Protein AF-A0A550H9A2-F1 (afdb_monomer_lite)

Foldseek 3Di:
DDDDDDDDDDDDDPDPPDDDDDDDDDDDDDDDDDPPPPDDDDPVGPDPDDDDDDDDQDDCQAEPLQLDAVPRDPDDNHCHPPFDWAAADPPAPADNVVGIQTQEAAPDPCQLVDRFAFAQLLLLCQFQVQDDDALDCQQDPPSSHDPPPRGGPSRRQLVRRQRVCCVVPVDGDYPVNSSSSRHHHHCVRVVPVSVDVVVDPDDNPDDQPASGHDPQSVCCVFQVGQQPDRYCDGDPDPSVVRGDGDGVVNVCVVVVHDDDDDD

Radius of gyration: 25.15 Å; chains: 1; bounding box: 68×59×67 Å

Structure (mmCIF, N/CA/C/O backbone):
data_AF-A0A550H9A2-F1
#
_entry.id   AF-A0A550H9A2-F1
#
loop_
_atom_site.group_PDB
_atom_site.id
_atom_site.type_symbol
_atom_site.label_atom_id
_atom_site.label_alt_id
_atom_site.label_comp_id
_atom_site.label_asym_id
_atom_site.label_entity_id
_atom_site.label_seq_id
_atom_site.pdbx_PDB_ins_code
_atom_site.Cartn_x
_atom_site.Cartn_y
_atom_site.Cartn_z
_atom_site.occupancy
_atom_site.B_iso_or_equiv
_atom_site.auth_seq_id
_atom_site.auth_comp_id
_atom_site.auth_asym_id
_atom_site.auth_atom_id
_atom_site.pdbx_PDB_model_num
ATOM 1 N N . MET A 1 1 ? 36.095 -34.650 40.539 1.00 37.25 1 MET A N 1
ATOM 2 C CA . MET A 1 1 ? 34.864 -33.833 40.578 1.00 37.25 1 MET A CA 1
ATOM 3 C C . MET A 1 1 ? 34.189 -34.019 39.226 1.00 37.25 1 MET A C 1
ATOM 5 O O . MET A 1 1 ? 34.743 -33.558 38.244 1.00 37.25 1 MET A O 1
ATOM 9 N N . GLN A 1 2 ? 33.312 -35.022 39.075 1.00 27.19 2 GLN A N 1
ATOM 10 C CA . GLN A 1 2 ? 31.838 -34.880 39.174 1.00 27.19 2 GLN A CA 1
ATOM 11 C C . GLN A 1 2 ? 31.354 -33.735 38.259 1.00 27.19 2 GLN A C 1
ATOM 13 O O . GLN A 1 2 ? 31.688 -32.595 38.537 1.00 27.19 2 GLN A O 1
ATOM 18 N N . GLY A 1 3 ? 30.662 -33.920 37.130 1.00 26.42 3 GLY A N 1
ATOM 19 C CA . GLY A 1 3 ? 29.720 -34.966 36.726 1.00 26.42 3 GLY A CA 1
ATOM 20 C C . GLY A 1 3 ? 28.287 -34.481 36.974 1.00 26.42 3 GLY A C 1
ATOM 21 O O . GLY A 1 3 ? 27.863 -34.503 38.120 1.00 26.42 3 GLY A O 1
ATOM 22 N N . SER A 1 4 ? 27.587 -34.018 35.928 1.00 27.62 4 SER A N 1
ATOM 23 C CA . SER A 1 4 ? 26.132 -33.736 35.846 1.00 27.62 4 SER A CA 1
ATOM 24 C C . SER A 1 4 ? 25.908 -32.904 34.572 1.00 27.62 4 SER A C 1
ATOM 26 O O . SER A 1 4 ? 26.627 -31.936 34.373 1.00 27.62 4 SER A O 1
ATOM 28 N N . GLY A 1 5 ? 25.001 -33.160 33.634 1.00 25.55 5 GLY A N 1
ATOM 29 C CA . GLY A 1 5 ? 23.842 -34.039 33.577 1.00 25.55 5 GLY A CA 1
ATOM 30 C C . GLY A 1 5 ? 22.898 -33.430 32.530 1.00 25.55 5 GLY A C 1
ATOM 31 O O . GLY A 1 5 ? 22.511 -32.272 32.654 1.00 25.55 5 GLY A O 1
ATOM 32 N N . LEU A 1 6 ? 22.590 -34.179 31.468 1.00 25.42 6 LEU A N 1
ATOM 33 C CA . LEU A 1 6 ? 21.548 -33.845 30.496 1.00 25.42 6 LEU A CA 1
ATOM 34 C C . LEU A 1 6 ? 20.196 -33.666 31.203 1.00 25.42 6 LEU A C 1
ATOM 36 O O . LEU A 1 6 ? 19.802 -34.545 31.966 1.00 25.42 6 LEU A O 1
ATOM 40 N N . VAL A 1 7 ? 19.430 -32.636 30.833 1.00 26.09 7 VAL A N 1
ATOM 41 C CA . VAL A 1 7 ? 17.965 -32.662 30.958 1.00 26.09 7 VAL A CA 1
ATOM 42 C C . VAL A 1 7 ? 17.343 -32.233 29.634 1.00 26.09 7 VAL A C 1
ATOM 44 O O . VAL A 1 7 ? 17.342 -31.070 29.244 1.00 26.09 7 VAL A O 1
ATOM 47 N N . ARG A 1 8 ? 16.824 -33.246 28.943 1.00 24.27 8 ARG A N 1
ATOM 48 C CA . ARG A 1 8 ? 15.796 -33.168 27.907 1.00 24.27 8 ARG A CA 1
ATOM 49 C C . ARG A 1 8 ? 14.494 -32.742 28.595 1.00 24.27 8 ARG A C 1
ATOM 51 O O . ARG A 1 8 ? 14.094 -33.400 29.551 1.00 24.27 8 ARG A O 1
ATOM 58 N N . GLN A 1 9 ? 13.791 -31.744 28.071 1.00 23.89 9 GLN A N 1
ATOM 59 C CA . GLN A 1 9 ? 12.351 -31.620 28.293 1.00 23.89 9 GLN A CA 1
ATOM 60 C C . GLN A 1 9 ? 11.655 -31.613 26.933 1.00 23.89 9 GLN A C 1
ATOM 62 O O . GLN A 1 9 ? 11.604 -30.615 26.226 1.00 23.89 9 GLN A O 1
ATOM 67 N N . GLN A 1 10 ? 11.181 -32.800 26.553 1.00 23.83 10 GLN A N 1
ATOM 68 C CA . GLN A 1 10 ? 9.995 -32.939 25.724 1.00 23.83 10 GLN A CA 1
ATOM 69 C C . GLN A 1 10 ? 8.795 -32.586 26.603 1.00 23.83 10 GLN A C 1
ATOM 71 O O . GLN A 1 10 ? 8.620 -33.184 27.664 1.00 23.83 10 GLN A O 1
ATOM 76 N N . SER A 1 11 ? 7.937 -31.698 26.126 1.00 26.20 11 SER A N 1
ATOM 77 C CA . SER A 1 11 ? 6.518 -31.738 26.453 1.00 26.20 11 SER A CA 1
ATOM 78 C C . SER A 1 11 ? 5.748 -31.597 25.149 1.00 26.20 11 SER A C 1
ATOM 80 O O . SER A 1 11 ? 5.669 -30.532 24.547 1.00 26.20 11 SER A O 1
ATOM 82 N N . SER A 1 12 ? 5.217 -32.729 24.690 1.00 25.31 12 SER A N 1
ATOM 83 C CA . SER A 1 12 ? 4.057 -32.733 23.814 1.00 25.31 12 SER A CA 1
ATOM 84 C C . SER A 1 12 ? 2.908 -32.076 24.567 1.00 25.31 12 SER A C 1
ATOM 86 O O . SER A 1 12 ? 2.632 -32.450 25.710 1.00 25.31 12 SER A O 1
ATOM 88 N N . VAL A 1 13 ? 2.207 -31.157 23.923 1.00 26.89 13 VAL A N 1
ATOM 89 C CA . VAL A 1 13 ? 0.834 -30.848 24.303 1.00 26.89 13 VAL A CA 1
ATOM 90 C C . VAL A 1 13 ? 0.005 -30.985 23.041 1.00 26.89 13 VAL A C 1
ATOM 92 O O . VAL A 1 13 ? -0.061 -30.081 22.214 1.00 26.89 13 VAL A O 1
ATOM 95 N N . ASP A 1 14 ? -0.589 -32.168 22.900 1.00 29.11 14 ASP A N 1
ATOM 96 C CA . ASP A 1 14 ? -1.794 -32.355 22.109 1.00 29.11 14 ASP A CA 1
ATOM 97 C C . ASP A 1 14 ? -2.862 -31.410 22.666 1.00 29.11 14 ASP A C 1
ATOM 99 O O . ASP A 1 14 ? -3.352 -31.581 23.783 1.00 29.11 14 ASP A O 1
ATOM 103 N N . GLY A 1 15 ? -3.201 -30.386 21.893 1.00 27.08 15 GLY A N 1
ATOM 104 C CA . GLY A 1 15 ? -4.272 -29.449 22.198 1.00 27.08 15 GLY A CA 1
ATOM 105 C C . GLY A 1 15 ? -5.183 -29.325 20.993 1.00 27.08 15 GLY A C 1
ATOM 106 O O . GLY A 1 15 ? -5.012 -28.428 20.175 1.00 27.08 15 GLY A O 1
ATOM 107 N N . GLN A 1 16 ? -6.149 -30.239 20.867 1.00 27.39 16 GLN A N 1
ATOM 108 C CA . GLN A 1 16 ? -7.268 -30.082 19.942 1.00 27.39 16 GLN A CA 1
ATOM 109 C C . GLN A 1 16 ? -8.000 -28.772 20.262 1.00 27.39 16 GLN A C 1
ATOM 111 O O . GLN A 1 16 ? -8.752 -28.703 21.236 1.00 27.39 16 GLN A O 1
ATOM 116 N N . MET A 1 17 ? -7.823 -27.742 19.437 1.00 25.81 17 MET A N 1
ATOM 117 C CA . MET A 1 17 ? -8.652 -26.543 19.505 1.00 25.81 17 MET A CA 1
ATOM 118 C C . MET A 1 17 ? -9.982 -26.851 18.811 1.00 25.81 17 MET A C 1
ATOM 120 O O . MET A 1 17 ? -10.165 -26.642 17.616 1.00 25.81 17 MET A O 1
ATOM 124 N N . ARG A 1 18 ? -10.911 -27.446 19.564 1.00 27.23 18 ARG A N 1
ATOM 125 C CA . ARG A 1 18 ? -12.308 -27.556 19.142 1.00 27.23 18 ARG A CA 1
ATOM 126 C C . ARG A 1 18 ? -12.952 -26.183 19.296 1.00 27.23 18 ARG A C 1
ATOM 128 O O . ARG A 1 18 ? -13.036 -25.668 20.409 1.00 27.23 18 ARG A O 1
ATOM 135 N N . ALA A 1 19 ? -13.429 -25.620 18.190 1.00 30.30 19 ALA A N 1
ATOM 136 C CA . ALA A 1 19 ? -14.342 -24.488 18.200 1.00 30.30 19 ALA A CA 1
ATOM 137 C C . ALA A 1 19 ? -15.579 -24.856 19.039 1.00 30.30 19 ALA A C 1
ATOM 139 O O . ALA A 1 19 ? -16.355 -25.743 18.678 1.00 30.30 19 ALA A O 1
ATOM 140 N N . ALA A 1 20 ? -15.733 -24.214 20.195 1.00 29.25 20 ALA A N 1
ATOM 141 C CA . ALA A 1 20 ? -16.891 -24.391 21.054 1.00 29.25 20 ALA A CA 1
ATOM 142 C C . ALA A 1 20 ? -17.955 -23.356 20.681 1.00 29.25 20 ALA A C 1
ATOM 144 O O . ALA A 1 20 ? -18.013 -22.264 21.242 1.00 29.25 20 ALA A O 1
ATOM 145 N N . VAL A 1 21 ? -18.834 -23.728 19.752 1.00 34.81 21 VAL A N 1
ATOM 146 C CA . VAL A 1 21 ? -20.171 -23.135 19.680 1.00 34.81 21 VAL A CA 1
ATOM 147 C C . VAL A 1 21 ? -20.979 -23.709 20.849 1.00 34.81 21 VAL A C 1
ATOM 149 O O . VAL A 1 21 ? -21.276 -24.898 20.890 1.00 34.81 21 VAL A O 1
ATOM 152 N N . GLY A 1 22 ? -21.263 -22.852 21.831 1.00 34.81 22 GLY A N 1
ATOM 153 C CA . GLY A 1 22 ? -22.342 -22.943 22.820 1.00 34.81 22 GLY A CA 1
ATOM 154 C C . GLY A 1 22 ? -22.708 -24.307 23.427 1.00 34.81 22 GLY A C 1
ATOM 155 O O . GLY A 1 22 ? -23.576 -25.008 22.916 1.00 34.81 22 GLY A O 1
ATOM 156 N N . ARG A 1 23 ? -22.227 -24.573 24.648 1.00 28.67 23 ARG A N 1
ATOM 157 C CA . ARG A 1 23 ? -23.079 -25.034 25.766 1.00 28.67 23 ARG A CA 1
ATOM 158 C C . ARG A 1 23 ? -22.322 -24.917 27.087 1.00 28.67 23 ARG A C 1
ATOM 160 O O . ARG A 1 23 ? -21.311 -25.571 27.311 1.00 28.67 23 ARG A O 1
ATOM 167 N N . ARG A 1 24 ? -22.825 -24.051 27.965 1.00 31.64 24 ARG A N 1
ATOM 168 C CA . ARG A 1 24 ? -22.311 -23.829 29.319 1.00 31.64 24 ARG A CA 1
ATOM 169 C C . ARG A 1 24 ? -22.714 -25.024 30.189 1.00 31.64 24 ARG A C 1
ATOM 171 O O . ARG A 1 24 ? -23.855 -25.095 30.633 1.00 31.64 24 ARG A O 1
ATOM 178 N N . THR A 1 25 ? -21.807 -25.970 30.419 1.00 30.45 25 THR A N 1
ATOM 179 C CA . THR A 1 25 ? -22.005 -27.013 31.438 1.00 30.45 25 THR A CA 1
ATOM 180 C C . THR A 1 25 ? -21.506 -26.469 32.773 1.00 30.45 25 THR A C 1
ATOM 182 O O . THR A 1 25 ? -20.305 -26.357 33.000 1.00 30.45 25 THR A O 1
ATOM 185 N N . LEU A 1 26 ? -22.438 -26.069 33.638 1.00 35.88 26 LEU A N 1
ATOM 186 C CA . LEU A 1 26 ? -22.161 -25.666 35.017 1.00 35.88 26 LEU A CA 1
ATOM 187 C C . LEU A 1 26 ? -21.885 -26.914 35.866 1.00 35.88 26 LEU A C 1
ATOM 189 O O . LEU A 1 26 ? -22.738 -27.795 35.958 1.00 35.88 26 LEU A O 1
ATOM 193 N N . VAL A 1 27 ? -20.725 -26.971 36.525 1.00 35.03 27 VAL A N 1
ATOM 194 C CA . VAL A 1 27 ? -20.464 -27.917 37.618 1.00 35.03 27 VAL A CA 1
ATOM 195 C C . VAL A 1 27 ? -20.501 -27.152 38.942 1.00 35.03 27 VAL A C 1
ATOM 197 O O . VAL A 1 27 ? -19.609 -26.368 39.237 1.00 35.03 27 VAL A O 1
ATOM 200 N N . GLY A 1 28 ? -21.570 -27.402 39.703 1.00 34.53 28 GLY A N 1
ATOM 201 C CA . GLY A 1 28 ? -21.600 -27.516 41.166 1.00 34.53 28 GLY A CA 1
ATOM 202 C C . GLY A 1 28 ? -21.071 -26.366 42.028 1.00 34.53 28 GLY A C 1
ATOM 203 O O . GLY A 1 28 ? -19.946 -26.422 42.506 1.00 34.53 28 GLY A O 1
ATOM 204 N N . GLY A 1 29 ? -21.951 -25.423 42.367 1.00 32.62 29 GLY A N 1
ATOM 205 C CA . GLY A 1 29 ? -21.794 -24.497 43.494 1.00 32.62 29 GLY A CA 1
ATOM 206 C C . GLY A 1 29 ? -22.979 -23.537 43.540 1.00 32.62 29 GLY A C 1
ATOM 207 O O . GLY A 1 29 ? -23.088 -22.669 42.683 1.00 32.62 29 GLY A O 1
ATOM 208 N N . GLY A 1 30 ? -23.920 -23.761 44.460 1.00 41.56 30 GLY A N 1
ATOM 209 C CA . GLY A 1 30 ? -25.231 -23.106 44.469 1.00 41.56 30 GLY A CA 1
ATOM 210 C C . GLY A 1 30 ? -25.173 -21.579 44.579 1.00 41.56 30 GLY A C 1
ATOM 211 O O . GLY A 1 30 ? -24.655 -21.045 45.553 1.00 41.56 30 GLY A O 1
ATOM 212 N N . PHE A 1 31 ? -25.795 -20.905 43.612 1.00 35.78 31 PHE A N 1
ATOM 213 C CA . PHE A 1 31 ? -26.180 -19.494 43.660 1.00 35.78 31 PHE A CA 1
ATOM 214 C C . PHE A 1 31 ? -27.647 -19.370 43.218 1.00 35.78 31 PHE A C 1
ATOM 216 O O . PHE A 1 31 ? -28.112 -20.208 42.438 1.00 35.78 31 PHE A O 1
ATOM 223 N N . PRO A 1 32 ? -28.403 -18.393 43.752 1.00 40.28 32 PRO A N 1
ATOM 224 C CA . PRO A 1 32 ? -29.849 -18.319 43.578 1.00 40.28 32 PRO A CA 1
ATOM 225 C C . PRO A 1 32 ? -30.232 -18.183 42.100 1.00 40.28 32 PRO A C 1
ATOM 227 O O . PRO A 1 32 ? -29.627 -17.424 41.346 1.00 40.28 32 PRO A O 1
ATOM 230 N N . SER A 1 33 ? -31.252 -18.942 41.700 1.00 45.31 33 SER A N 1
ATOM 231 C CA . SER A 1 33 ? -31.812 -18.986 40.353 1.00 45.31 33 SER A CA 1
ATOM 232 C C . SER A 1 33 ? -32.569 -17.698 40.030 1.00 45.31 33 SER A C 1
ATOM 234 O O . SER A 1 33 ? -33.786 -17.627 40.183 1.00 45.31 33 SER A O 1
ATOM 236 N N . GLY A 1 34 ? -31.835 -16.675 39.604 1.00 42.53 34 GLY A N 1
ATOM 237 C CA . GLY A 1 34 ? -32.363 -15.609 38.762 1.00 42.53 34 GLY A CA 1
ATOM 238 C C . GLY A 1 34 ? -32.047 -15.936 37.306 1.00 42.53 34 GLY A C 1
ATOM 239 O O . GLY A 1 34 ? -30.877 -16.076 36.953 1.00 42.53 34 GLY A O 1
ATOM 240 N N . GLU A 1 35 ? -33.067 -16.072 36.459 1.00 45.66 35 GLU A N 1
ATOM 241 C CA . GLU A 1 35 ? -32.881 -15.988 35.009 1.00 45.66 35 GLU A CA 1
ATOM 242 C C . GLU A 1 35 ? -32.345 -14.591 34.685 1.00 45.66 35 GLU A C 1
ATOM 244 O O . GLU A 1 35 ? -33.091 -13.618 34.598 1.00 45.66 35 GLU A O 1
ATOM 249 N N . VAL A 1 36 ? -31.027 -14.470 34.525 1.00 50.16 36 VAL A N 1
ATOM 250 C CA . VAL A 1 36 ? -30.450 -13.308 33.856 1.00 50.16 36 VAL A CA 1
ATOM 251 C C . VAL A 1 36 ? -30.690 -13.533 32.371 1.00 50.16 36 VAL A C 1
ATOM 253 O O . VAL A 1 36 ? -29.909 -14.201 31.693 1.00 50.16 36 VAL A O 1
ATOM 256 N N . MET A 1 37 ? -31.823 -13.033 31.882 1.00 47.06 37 MET A N 1
ATOM 257 C CA . MET A 1 37 ? -32.065 -12.862 30.454 1.00 47.06 37 MET A CA 1
ATOM 258 C C . MET A 1 37 ? -30.935 -11.983 29.914 1.00 47.06 37 MET A C 1
ATOM 260 O O . MET A 1 37 ? -30.918 -10.777 30.151 1.00 47.06 37 MET A O 1
ATOM 264 N N . ALA A 1 38 ? -29.951 -12.590 29.249 1.00 61.50 38 ALA A N 1
ATOM 265 C CA . ALA A 1 38 ? -28.935 -11.841 28.529 1.00 61.50 38 ALA A CA 1
ATOM 266 C C . ALA A 1 38 ? -29.655 -11.076 27.415 1.00 61.50 38 ALA A C 1
ATOM 268 O O . ALA A 1 38 ? -30.105 -11.669 26.433 1.00 61.50 38 ALA A O 1
ATOM 269 N N . VAL A 1 39 ? -29.845 -9.774 27.619 1.00 64.88 39 VAL A N 1
ATOM 270 C CA . VAL A 1 39 ? -30.409 -8.886 26.606 1.00 64.88 39 VAL A CA 1
ATOM 271 C C . VAL A 1 39 ? -29.458 -8.925 25.417 1.00 64.88 39 VAL A C 1
ATOM 273 O O . VAL A 1 39 ? -28.258 -8.706 25.578 1.00 64.88 39 VAL A O 1
ATOM 276 N N . ALA A 1 40 ? -29.975 -9.269 24.237 1.00 73.00 40 ALA A N 1
ATOM 277 C CA . ALA A 1 40 ? -29.175 -9.232 23.023 1.00 73.00 40 ALA A CA 1
ATOM 278 C C . ALA A 1 40 ? -28.645 -7.799 22.823 1.00 73.00 40 ALA A C 1
ATOM 280 O O . ALA A 1 40 ? -29.418 -6.852 22.998 1.00 73.00 40 ALA A O 1
ATOM 281 N N . PRO A 1 41 ? -27.358 -7.620 22.484 1.00 74.88 41 PRO A N 1
ATOM 282 C CA . PRO A 1 41 ? -26.786 -6.294 22.305 1.00 74.88 41 PRO A CA 1
ATOM 283 C C . PRO A 1 41 ? -27.576 -5.503 21.258 1.00 74.88 41 PRO A C 1
ATOM 285 O O . PRO A 1 41 ? -27.862 -5.992 20.163 1.00 74.88 41 PRO A O 1
ATOM 288 N N . THR A 1 42 ? -27.939 -4.272 21.606 1.00 83.69 42 THR A N 1
ATOM 289 C CA . THR A 1 42 ? -28.442 -3.276 20.655 1.00 83.69 42 THR A CA 1
ATOM 290 C C . THR A 1 42 ? -27.257 -2.521 20.058 1.00 83.69 42 THR A C 1
ATOM 292 O O . THR A 1 42 ? -26.151 -2.580 20.588 1.00 83.69 42 THR A O 1
ATOM 295 N N . ARG A 1 43 ? -27.472 -1.749 18.983 1.00 77.56 43 ARG A N 1
ATOM 296 C CA . ARG A 1 43 ? -26.423 -0.876 18.423 1.00 77.56 43 ARG A CA 1
ATOM 297 C C . ARG A 1 43 ? -25.840 0.091 19.464 1.00 77.56 43 ARG A C 1
ATOM 299 O O . ARG A 1 43 ? -24.674 0.444 19.365 1.00 77.56 43 ARG A O 1
ATOM 306 N N . GLU A 1 44 ? -26.647 0.499 20.438 1.00 80.25 44 GLU A N 1
ATOM 307 C CA . GLU A 1 44 ? -26.267 1.447 21.492 1.00 80.25 44 GLU A CA 1
ATOM 308 C C . GLU A 1 44 ? -25.297 0.837 22.509 1.00 80.25 44 GLU A C 1
ATOM 310 O O . GLU A 1 44 ? -24.495 1.566 23.074 1.00 80.25 44 GLU A O 1
ATOM 315 N N . ASN A 1 45 ? -25.328 -0.488 22.694 1.00 78.75 45 ASN A N 1
ATOM 316 C CA . ASN A 1 45 ? -24.525 -1.205 23.691 1.00 78.75 45 ASN A CA 1
ATOM 317 C C . ASN A 1 45 ? -23.822 -2.424 23.071 1.00 78.75 45 ASN A C 1
ATOM 319 O O . ASN A 1 45 ? -23.704 -3.477 23.695 1.00 78.75 45 ASN A O 1
ATOM 323 N N . ALA A 1 46 ? -23.439 -2.325 21.795 1.00 86.00 46 ALA A N 1
ATOM 324 C CA . ALA A 1 46 ? -22.876 -3.460 21.070 1.00 86.00 46 ALA A CA 1
ATOM 325 C C . ALA A 1 46 ? -21.455 -3.806 21.534 1.00 86.00 46 ALA A C 1
ATOM 327 O O . ALA A 1 46 ? -21.051 -4.963 21.431 1.00 86.00 46 ALA A O 1
ATOM 328 N N . LEU A 1 47 ? -20.704 -2.809 22.010 1.00 90.00 47 LEU A N 1
ATOM 329 C CA . LEU A 1 47 ? -19.305 -2.924 22.407 1.00 90.00 47 LEU A CA 1
ATOM 330 C C . LEU A 1 47 ? -19.027 -1.988 23.587 1.00 90.00 47 LEU A C 1
ATOM 332 O O . LEU A 1 47 ? -19.309 -0.797 23.496 1.00 90.00 47 LEU A O 1
ATOM 336 N N . ASP A 1 48 ? -18.413 -2.516 24.646 1.00 90.25 48 ASP A N 1
ATOM 337 C CA . ASP A 1 48 ? -17.891 -1.711 25.762 1.00 90.25 48 ASP A CA 1
ATOM 338 C C . ASP A 1 48 ? -16.457 -1.217 25.495 1.00 90.25 48 ASP A C 1
ATOM 340 O O . ASP A 1 48 ? -16.015 -0.207 26.039 1.00 90.25 48 ASP A O 1
ATOM 344 N N . HIS A 1 49 ? -15.710 -1.941 24.651 1.00 93.81 49 HIS A N 1
ATOM 345 C CA . HIS A 1 49 ? -14.302 -1.678 24.365 1.00 93.81 49 HIS A CA 1
ATOM 346 C C . HIS A 1 49 ? -13.992 -1.850 22.880 1.00 93.81 49 HIS A C 1
ATOM 348 O O . HIS A 1 49 ? -14.387 -2.837 22.257 1.00 93.81 49 HIS A O 1
ATOM 354 N N . VAL A 1 50 ? -13.210 -0.916 22.341 1.00 93.88 50 VAL A N 1
ATOM 355 C CA . VAL A 1 50 ? -12.648 -0.985 20.990 1.00 93.88 50 VAL A CA 1
ATOM 356 C C . VAL A 1 50 ? -11.132 -0.942 21.112 1.00 93.88 50 VAL A C 1
ATOM 358 O O . VAL A 1 50 ? -10.576 -0.007 21.681 1.00 93.88 50 VAL A O 1
ATOM 361 N N . VAL A 1 51 ? -10.463 -1.966 20.582 1.00 95.88 51 VAL A N 1
ATOM 362 C CA . VAL A 1 51 ? -9.001 -2.022 20.499 1.00 95.88 51 VAL A CA 1
ATOM 363 C C . VAL A 1 51 ? -8.614 -1.912 19.036 1.00 95.88 51 VAL A C 1
ATOM 365 O O . VAL A 1 51 ? -8.980 -2.767 18.231 1.00 95.88 51 VAL A O 1
ATOM 368 N N . VAL A 1 52 ? -7.868 -0.864 18.700 1.00 95.19 52 VAL A N 1
ATOM 369 C CA . VAL A 1 52 ? -7.321 -0.668 17.358 1.00 95.19 52 VAL A CA 1
ATOM 370 C C . VAL A 1 52 ? -5.858 -1.087 17.369 1.00 95.19 52 VAL A C 1
ATOM 372 O O . VAL A 1 52 ? -5.038 -0.476 18.049 1.00 95.19 52 VAL A O 1
ATOM 375 N N . MET A 1 53 ? -5.534 -2.131 16.607 1.00 94.69 53 MET A N 1
ATOM 376 C CA . MET A 1 53 ? -4.156 -2.508 16.303 1.00 94.69 53 MET A CA 1
ATOM 377 C C . MET A 1 53 ? -3.803 -1.954 14.927 1.00 94.69 53 MET A C 1
ATOM 379 O O . MET A 1 53 ? -4.334 -2.410 13.917 1.00 94.69 53 MET A O 1
ATOM 383 N N . MET A 1 54 ? -2.929 -0.953 14.900 1.00 93.44 54 MET A N 1
ATOM 384 C CA . MET A 1 54 ? -2.508 -0.295 13.670 1.00 93.44 54 MET A CA 1
ATOM 385 C C . MET A 1 54 ? -1.136 -0.818 13.250 1.00 93.44 54 MET A C 1
ATOM 387 O O . MET A 1 54 ? -0.153 -0.649 13.968 1.00 93.44 54 MET A O 1
ATOM 391 N N . PHE A 1 55 ? -1.091 -1.477 12.096 1.00 92.81 55 PHE A N 1
ATOM 392 C CA . PHE A 1 55 ? 0.143 -1.960 11.481 1.00 92.81 55 PHE A CA 1
ATOM 393 C C . PHE A 1 55 ? 0.755 -0.907 10.549 1.00 92.81 55 PHE A C 1
ATOM 395 O O . PHE A 1 55 ? 0.197 0.175 10.361 1.00 92.81 55 PHE A O 1
ATOM 402 N N . GLU A 1 56 ? 1.903 -1.242 9.960 1.00 89.31 56 GLU A N 1
ATOM 403 C CA . GLU A 1 56 ? 2.647 -0.363 9.061 1.00 89.31 56 GLU A CA 1
ATOM 404 C C . GLU A 1 56 ? 3.045 -1.085 7.760 1.00 89.31 56 GLU A C 1
ATOM 406 O O . GLU A 1 56 ? 3.341 -2.283 7.753 1.00 89.31 56 GLU A O 1
ATOM 411 N N . ASN A 1 57 ? 2.999 -0.323 6.666 1.00 85.56 57 ASN A N 1
ATOM 412 C CA . ASN A 1 57 ? 3.599 -0.540 5.345 1.00 85.56 57 ASN A CA 1
ATOM 413 C C . ASN A 1 57 ? 3.446 -1.925 4.700 1.00 85.56 57 ASN A C 1
ATOM 415 O O . ASN A 1 57 ? 4.417 -2.552 4.265 1.00 85.56 57 ASN A O 1
ATOM 419 N N . ARG A 1 58 ? 2.200 -2.390 4.562 1.00 92.69 58 ARG A N 1
ATOM 420 C CA . ARG A 1 58 ? 1.874 -3.592 3.784 1.00 92.69 58 ARG A CA 1
ATOM 421 C C . ARG A 1 58 ? 0.567 -3.423 3.009 1.00 92.69 58 ARG A C 1
ATOM 423 O O . ARG A 1 58 ? -0.437 -3.010 3.581 1.00 92.69 58 ARG A O 1
ATOM 430 N N . SER A 1 59 ? 0.575 -3.761 1.718 1.00 95.12 59 SER A N 1
ATOM 431 C CA . SER A 1 59 ? -0.636 -3.764 0.890 1.00 95.12 59 SER A CA 1
ATOM 432 C C . SER A 1 59 ? -1.496 -5.002 1.154 1.00 95.12 59 SER A C 1
ATOM 434 O O . SER A 1 59 ? -1.007 -6.031 1.633 1.00 95.12 59 SER A O 1
ATOM 436 N N . PHE A 1 60 ? -2.779 -4.914 0.790 1.00 96.94 60 PHE A N 1
ATOM 437 C CA . PHE A 1 60 ? -3.698 -6.050 0.836 1.00 96.94 60 PHE A CA 1
ATOM 438 C C . PHE A 1 60 ? -3.152 -7.238 0.038 1.00 96.94 60 PHE A C 1
ATOM 440 O O . PHE A 1 60 ? -3.008 -8.328 0.588 1.00 96.94 60 PHE A O 1
ATOM 447 N N . ASP A 1 61 ? -2.743 -7.011 -1.213 1.00 97.19 61 ASP A N 1
ATOM 448 C CA . ASP A 1 61 ? -2.180 -8.062 -2.060 1.00 97.19 61 ASP A CA 1
ATOM 449 C C . ASP A 1 61 ? -0.927 -8.687 -1.451 1.00 97.19 61 ASP A C 1
ATOM 451 O O . ASP A 1 61 ? -0.711 -9.884 -1.605 1.00 97.19 61 ASP A O 1
ATOM 455 N N . ASN A 1 62 ? -0.109 -7.923 -0.724 1.00 96.31 62 ASN A N 1
ATOM 456 C CA . ASN A 1 62 ? 1.095 -8.459 -0.105 1.00 96.31 62 ASN A CA 1
ATOM 457 C C . ASN A 1 62 ? 0.791 -9.412 1.064 1.00 96.31 62 ASN A C 1
ATOM 459 O O . ASN A 1 62 ? 1.440 -10.449 1.151 1.00 96.31 62 ASN A O 1
ATOM 463 N N . LEU A 1 63 ? -0.172 -9.109 1.944 1.00 96.69 63 LEU A N 1
ATOM 464 C CA . LEU A 1 63 ? -0.452 -9.942 3.131 1.00 96.69 63 LEU A CA 1
ATOM 465 C C . LEU A 1 63 ? -1.597 -10.939 2.954 1.00 96.69 63 LEU A C 1
ATOM 467 O O . LEU A 1 63 ? -1.547 -12.032 3.514 1.00 96.69 63 LEU A O 1
ATOM 471 N N . LEU A 1 64 ? -2.643 -10.536 2.239 1.00 97.31 64 LEU A N 1
ATOM 472 C CA . LEU A 1 64 ? -3.919 -11.243 2.161 1.00 97.31 64 LEU A CA 1
ATOM 473 C C . LEU A 1 64 ? -4.318 -11.598 0.730 1.00 97.31 64 LEU A C 1
ATOM 475 O O . LEU A 1 64 ? -5.231 -12.395 0.568 1.00 97.31 64 LEU A O 1
ATOM 479 N N . GLY A 1 65 ? -3.635 -11.105 -0.307 1.00 97.12 65 GLY A N 1
ATOM 480 C CA . GLY A 1 65 ? -4.016 -11.364 -1.702 1.00 97.12 65 GLY A CA 1
ATOM 481 C C . GLY A 1 65 ? -4.191 -12.852 -2.039 1.00 97.12 65 GLY A C 1
ATOM 482 O O . GLY A 1 65 ? -5.001 -13.206 -2.892 1.00 97.12 65 GLY A O 1
ATOM 483 N N . ARG A 1 66 ? -3.473 -13.744 -1.347 1.00 97.12 66 ARG A N 1
ATOM 484 C CA . ARG A 1 66 ? -3.544 -15.208 -1.513 1.00 97.12 66 ARG A CA 1
ATOM 485 C C . ARG A 1 66 ? -4.336 -15.924 -0.407 1.00 97.12 66 ARG A C 1
ATOM 487 O O . ARG A 1 66 ? -4.138 -17.115 -0.200 1.00 97.12 66 ARG A O 1
ATOM 494 N N . LEU A 1 67 ? -5.189 -15.217 0.341 1.00 97.56 67 LEU A N 1
ATOM 495 C CA . LEU A 1 67 ? -5.903 -15.775 1.499 1.00 97.56 67 LEU A CA 1
ATOM 496 C C . LEU A 1 67 ? -6.820 -16.952 1.128 1.00 97.56 67 LEU A C 1
ATOM 498 O O . LEU A 1 67 ? -6.914 -17.919 1.891 1.00 97.56 67 LEU A O 1
ATOM 502 N N . TYR A 1 68 ? -7.479 -16.851 -0.027 1.00 97.38 68 TYR A N 1
ATOM 503 C CA . TYR A 1 68 ? -8.431 -17.827 -0.545 1.00 97.38 68 TYR A CA 1
ATOM 504 C C . TYR A 1 68 ? -8.090 -18.215 -1.984 1.00 97.38 68 TYR A C 1
ATOM 506 O O . TYR A 1 68 ? -7.686 -17.364 -2.783 1.00 97.38 68 TYR A O 1
ATOM 514 N N . GLU A 1 69 ? -8.301 -19.485 -2.320 1.00 96.06 69 GLU A N 1
ATOM 515 C CA . GLU A 1 69 ? -8.239 -19.959 -3.705 1.00 96.06 69 GLU A CA 1
ATOM 516 C C . GLU A 1 69 ? -9.520 -19.592 -4.485 1.00 96.06 69 GLU A C 1
ATOM 518 O O . GLU A 1 69 ? -10.588 -19.409 -3.884 1.00 96.06 69 GLU A O 1
ATOM 523 N N . PRO A 1 70 ? -9.470 -19.513 -5.832 1.00 95.81 70 PRO A N 1
ATOM 524 C CA . PRO A 1 70 ? -10.654 -19.254 -6.645 1.00 95.81 70 PRO A CA 1
ATOM 525 C C . PRO A 1 70 ? -11.789 -20.249 -6.357 1.00 95.81 70 PRO A C 1
ATOM 527 O O . PRO A 1 70 ? -11.656 -21.453 -6.576 1.00 95.81 70 PRO A O 1
ATOM 530 N N . GLY A 1 71 ? -12.927 -19.727 -5.892 1.00 95.69 71 GLY A N 1
ATOM 531 C CA . GLY A 1 71 ? -14.115 -20.516 -5.551 1.00 95.69 71 GLY A CA 1
ATOM 532 C C . GLY A 1 71 ? -14.141 -21.097 -4.131 1.00 95.69 71 GLY A C 1
ATOM 533 O O . GLY A 1 71 ? -15.082 -21.820 -3.815 1.00 95.69 71 GLY A O 1
ATOM 534 N N . GLU A 1 72 ? -13.158 -20.798 -3.271 1.00 96.00 72 GLU A N 1
ATOM 535 C CA . GLU A 1 72 ? -13.187 -21.195 -1.849 1.00 96.00 72 GLU A CA 1
ATOM 536 C C . GLU A 1 72 ? -14.270 -20.436 -1.057 1.00 96.00 72 GLU A C 1
ATOM 538 O O . GLU A 1 72 ? -14.872 -20.996 -0.141 1.00 96.00 72 GLU A O 1
ATOM 543 N N . VAL A 1 73 ? -14.550 -19.184 -1.436 1.00 95.75 73 VAL A N 1
ATOM 544 C CA . VAL A 1 73 ? -15.590 -18.316 -0.857 1.00 95.75 73 VAL A CA 1
ATOM 545 C C . VAL A 1 73 ? -16.415 -17.642 -1.959 1.00 95.75 73 VAL A C 1
ATOM 547 O O . VAL A 1 73 ? -15.974 -17.568 -3.106 1.00 95.75 73 VAL A O 1
ATOM 550 N N . ASP A 1 74 ? -17.603 -17.134 -1.611 1.00 94.69 74 ASP A N 1
ATOM 551 C CA . ASP A 1 74 ? -18.551 -16.535 -2.568 1.00 94.69 74 ASP A CA 1
ATOM 552 C C . ASP A 1 74 ? -17.961 -15.344 -3.345 1.00 94.69 74 ASP A C 1
ATOM 554 O O . ASP A 1 74 ? -18.228 -15.184 -4.537 1.00 94.69 74 ASP A O 1
ATOM 558 N N . ALA A 1 75 ? -17.167 -14.503 -2.675 1.00 93.69 75 ALA A N 1
ATOM 559 C CA . ALA A 1 75 ? -16.478 -13.367 -3.274 1.00 93.69 75 ALA A CA 1
ATOM 560 C C . ALA A 1 75 ? -15.199 -13.037 -2.494 1.00 93.69 75 ALA A C 1
ATOM 562 O O . ALA A 1 75 ? -15.211 -13.020 -1.263 1.00 93.69 75 ALA A O 1
ATOM 563 N N . PHE A 1 76 ? -14.114 -12.778 -3.224 1.00 96.00 76 PHE A N 1
ATOM 564 C CA . PHE A 1 76 ? -12.842 -12.319 -2.675 1.00 96.00 76 PHE A CA 1
ATOM 565 C C . PHE A 1 76 ? -12.006 -11.647 -3.765 1.00 96.00 76 PHE A C 1
ATOM 567 O O . PHE A 1 76 ? -11.717 -12.285 -4.784 1.00 96.00 76 PHE A O 1
ATOM 574 N N . ASP A 1 77 ? -11.589 -10.397 -3.566 1.00 95.25 77 ASP A N 1
ATOM 575 C CA . ASP A 1 77 ? -10.732 -9.691 -4.533 1.00 95.25 77 ASP A CA 1
ATOM 576 C C . ASP A 1 77 ? -9.234 -9.984 -4.335 1.00 95.25 77 ASP A C 1
ATOM 578 O O . ASP A 1 77 ? -8.401 -9.094 -4.205 1.00 95.25 77 ASP A O 1
ATOM 582 N N . GLY A 1 78 ? -8.883 -11.270 -4.300 1.00 95.88 78 GLY A N 1
ATOM 583 C CA . GLY A 1 78 ? -7.500 -11.733 -4.171 1.00 95.88 78 GLY A CA 1
ATOM 584 C C . GLY A 1 78 ? -6.714 -11.736 -5.484 1.00 95.88 78 GLY A C 1
ATOM 585 O O . GLY A 1 78 ? -7.244 -11.494 -6.566 1.00 95.88 78 GLY A O 1
ATOM 586 N N . VAL A 1 79 ? -5.433 -12.088 -5.406 1.00 97.25 79 VAL A N 1
ATOM 587 C CA . VAL A 1 79 ? -4.520 -12.244 -6.555 1.00 97.25 79 VAL A CA 1
ATOM 588 C C . VAL A 1 79 ? -4.473 -13.677 -7.091 1.00 97.25 79 VAL A C 1
ATOM 590 O O . VAL A 1 79 ? -3.990 -13.912 -8.199 1.00 97.25 79 VAL A O 1
ATOM 593 N N . ALA A 1 80 ? -4.952 -14.656 -6.316 1.00 95.12 80 ALA A N 1
ATOM 594 C CA . ALA A 1 80 ? -4.932 -16.062 -6.707 1.00 95.12 80 ALA A CA 1
ATOM 595 C C . ALA A 1 80 ? -5.746 -16.291 -7.996 1.00 95.12 80 ALA A C 1
ATOM 597 O O . ALA A 1 80 ? -6.863 -15.800 -8.147 1.00 95.12 80 ALA A O 1
ATOM 598 N N . GLY A 1 81 ? -5.167 -17.021 -8.954 1.00 93.31 81 GLY A N 1
ATOM 599 C CA . GLY A 1 81 ? -5.784 -17.292 -10.258 1.00 93.31 81 GLY A CA 1
ATOM 600 C C . GLY A 1 81 ? -5.753 -16.132 -11.266 1.00 93.31 81 GLY A C 1
ATOM 601 O O . GLY A 1 81 ? -6.210 -16.321 -12.394 1.00 93.31 81 GLY A O 1
ATOM 602 N N . LYS A 1 82 ? -5.206 -14.962 -10.907 1.00 96.44 82 LYS A N 1
ATOM 603 C CA . LYS A 1 82 ? -5.010 -13.827 -11.823 1.00 96.44 82 LYS A CA 1
ATOM 604 C C . LYS A 1 82 ? -3.590 -13.851 -12.412 1.00 96.44 82 LYS A C 1
ATOM 606 O O . LYS A 1 82 ? -2.629 -14.146 -11.707 1.00 96.44 82 LYS A O 1
ATOM 611 N N . ASP A 1 83 ? -3.453 -13.500 -13.691 1.00 96.25 83 ASP A N 1
ATOM 612 C CA . ASP A 1 83 ? -2.152 -13.260 -14.334 1.00 96.25 83 ASP A CA 1
ATOM 613 C C . ASP A 1 83 ? -1.805 -11.769 -14.238 1.00 96.25 83 ASP A C 1
ATOM 615 O O . ASP A 1 83 ? -2.070 -10.981 -15.147 1.00 96.25 83 ASP A O 1
ATOM 619 N N . LEU A 1 84 ? -1.320 -11.363 -13.063 1.00 98.00 84 LEU A N 1
ATOM 620 C CA . LEU A 1 84 ? -0.935 -9.982 -12.781 1.00 98.00 84 LEU A CA 1
ATOM 621 C C . LEU A 1 84 ? 0.543 -9.788 -13.097 1.00 98.00 84 LEU A C 1
ATOM 623 O O . LEU A 1 84 ? 1.385 -10.577 -12.666 1.00 98.00 84 LEU A O 1
ATOM 627 N N . ALA A 1 85 ? 0.867 -8.709 -13.801 1.00 98.38 85 ALA A N 1
ATOM 628 C CA . ALA A 1 85 ? 2.240 -8.364 -14.122 1.00 98.38 85 ALA A CA 1
ATOM 629 C C . ALA A 1 85 ? 2.432 -6.852 -14.215 1.00 98.38 85 ALA A C 1
ATOM 631 O O . ALA A 1 85 ? 1.500 -6.106 -14.518 1.00 98.38 85 ALA A O 1
ATOM 632 N N . ASN A 1 86 ? 3.664 -6.414 -13.983 1.00 98.62 86 ASN A N 1
ATOM 633 C CA . ASN A 1 86 ? 4.093 -5.038 -14.176 1.00 98.62 86 ASN A CA 1
ATOM 634 C C . ASN A 1 86 ? 5.197 -4.984 -15.236 1.00 98.62 86 ASN A C 1
ATOM 636 O O . ASN A 1 86 ? 6.094 -5.832 -15.196 1.00 98.62 86 ASN A O 1
ATOM 640 N N . PRO A 1 87 ? 5.158 -4.041 -16.189 1.00 98.50 87 PRO A N 1
ATOM 641 C CA . PRO A 1 87 ? 6.204 -3.905 -17.188 1.00 98.50 87 PRO A CA 1
ATOM 642 C C . PRO A 1 87 ? 7.544 -3.565 -16.532 1.00 98.50 87 PRO A C 1
ATOM 644 O O . PRO A 1 87 ? 7.620 -2.788 -15.580 1.00 98.50 87 PRO A O 1
ATOM 647 N N . ILE A 1 88 ? 8.619 -4.130 -17.075 1.00 98.75 88 ILE A N 1
ATOM 648 C CA . ILE A 1 88 ? 9.975 -3.695 -16.745 1.00 98.75 88 ILE A CA 1
ATOM 649 C C . ILE A 1 88 ? 10.275 -2.496 -17.646 1.00 98.75 88 ILE A C 1
ATOM 651 O O . ILE A 1 88 ? 10.164 -2.616 -18.871 1.00 98.75 88 ILE A O 1
ATOM 655 N N . PRO A 1 89 ? 10.625 -1.326 -17.089 1.00 97.88 89 PRO A N 1
ATOM 656 C CA . PRO A 1 89 ? 10.888 -0.160 -17.911 1.00 97.88 89 PRO A CA 1
ATOM 657 C C . PRO A 1 89 ? 12.122 -0.383 -18.793 1.00 97.88 89 PRO A C 1
ATOM 659 O O . PRO A 1 89 ? 13.123 -0.941 -18.355 1.00 97.88 89 PRO A O 1
ATOM 662 N N . GLY A 1 90 ? 12.092 0.122 -20.030 1.00 97.31 90 GLY A N 1
ATOM 663 C CA . GLY A 1 90 ? 13.203 -0.041 -20.980 1.00 97.31 90 GLY A CA 1
ATOM 664 C C . GLY A 1 90 ? 14.512 0.652 -20.573 1.00 97.31 90 GLY A C 1
ATOM 665 O O . GLY A 1 90 ? 15.538 0.421 -21.202 1.00 97.31 90 GLY A O 1
ATOM 666 N N . TRP A 1 91 ? 14.477 1.503 -19.544 1.00 96.75 91 TRP A N 1
ATOM 667 C CA . TRP A 1 91 ? 15.647 2.150 -18.946 1.00 96.75 91 TRP A CA 1
ATOM 668 C C . TRP A 1 91 ? 16.234 1.372 -17.756 1.00 96.75 91 TRP A C 1
ATOM 670 O O . TRP A 1 91 ? 17.232 1.820 -17.191 1.00 96.75 91 TRP A O 1
ATOM 680 N N . ALA A 1 92 ? 15.629 0.243 -17.364 1.00 98.00 92 ALA A N 1
ATOM 681 C CA . ALA A 1 92 ? 16.175 -0.627 -16.331 1.00 98.00 92 ALA A CA 1
ATOM 682 C C . ALA A 1 92 ? 17.534 -1.199 -16.764 1.00 98.00 92 ALA A C 1
ATOM 684 O O . ALA A 1 92 ? 17.661 -1.719 -17.874 1.00 98.00 92 ALA A O 1
ATOM 685 N N . ASP A 1 93 ? 18.522 -1.156 -15.870 1.00 98.00 93 ASP A N 1
ATOM 686 C CA . ASP A 1 93 ? 19.871 -1.669 -16.149 1.00 98.00 93 ASP A CA 1
ATOM 687 C C . ASP A 1 93 ? 19.911 -3.205 -16.289 1.00 98.00 93 ASP A C 1
ATOM 689 O O . ASP A 1 93 ? 20.793 -3.739 -16.962 1.00 98.00 93 ASP A O 1
ATOM 693 N N . ASP A 1 94 ? 18.971 -3.926 -15.666 1.00 98.44 94 ASP A N 1
ATOM 694 C CA . ASP A 1 94 ? 18.919 -5.393 -15.671 1.00 98.44 94 ASP A CA 1
ATOM 695 C C . ASP A 1 94 ? 17.518 -5.924 -15.999 1.00 98.44 94 ASP A C 1
ATOM 697 O O . ASP A 1 94 ? 16.520 -5.518 -15.401 1.00 98.44 94 ASP A O 1
ATOM 701 N N . GLY A 1 95 ? 17.450 -6.882 -16.924 1.00 97.12 95 GLY A N 1
ATOM 702 C CA . GLY A 1 95 ? 16.235 -7.599 -17.303 1.00 97.12 95 GLY A CA 1
ATOM 703 C C . GLY A 1 95 ? 15.179 -6.905 -18.185 1.00 97.12 95 GLY A C 1
ATOM 704 O O . GLY A 1 95 ? 14.085 -7.475 -18.250 1.00 97.12 95 GLY A O 1
ATOM 705 N N . PRO A 1 96 ? 15.393 -5.756 -18.870 1.00 97.12 96 PRO A N 1
ATOM 706 C CA . PRO A 1 96 ? 14.340 -5.154 -19.702 1.00 97.12 96 PRO A CA 1
ATOM 707 C C . PRO A 1 96 ? 13.863 -6.079 -20.836 1.00 97.12 96 PRO A C 1
ATOM 709 O O . PRO A 1 96 ? 12.700 -6.028 -21.235 1.00 97.12 96 PRO A O 1
ATOM 712 N N . GLU A 1 97 ? 14.711 -6.990 -21.321 1.00 98.00 97 GLU A N 1
ATOM 713 C CA . GLU A 1 97 ? 14.364 -7.996 -22.334 1.00 98.00 97 GLU A CA 1
ATOM 714 C C . GLU A 1 97 ? 13.320 -9.023 -21.866 1.00 98.00 97 GLU A C 1
ATOM 716 O O . GLU A 1 97 ? 12.726 -9.716 -22.692 1.00 98.00 97 GLU A O 1
ATOM 721 N N . ARG A 1 98 ? 13.080 -9.123 -20.552 1.00 98.12 98 ARG A N 1
ATOM 722 C CA . ARG A 1 98 ? 12.053 -10.001 -19.969 1.00 98.12 98 ARG A CA 1
ATOM 723 C C . ARG A 1 98 ? 10.643 -9.439 -20.147 1.00 98.12 98 ARG A C 1
ATOM 725 O O . ARG A 1 98 ? 9.679 -10.185 -20.014 1.00 98.12 98 ARG A O 1
ATOM 732 N N . GLY A 1 99 ? 10.517 -8.144 -20.438 1.00 98.56 99 GLY A N 1
ATOM 733 C CA . GLY A 1 99 ? 9.250 -7.456 -20.677 1.00 98.56 99 GLY A CA 1
ATOM 734 C C . GLY A 1 99 ? 8.468 -7.118 -19.406 1.00 98.56 99 GLY A C 1
ATOM 735 O O . GLY A 1 99 ? 8.068 -5.969 -19.237 1.00 98.56 99 GLY A O 1
ATOM 736 N N . SER A 1 100 ? 8.263 -8.076 -18.499 1.00 98.44 100 SER A N 1
ATOM 737 C CA . SER A 1 100 ? 7.454 -7.880 -17.290 1.00 98.44 100 SER A CA 1
ATOM 738 C C . SER A 1 100 ? 7.942 -8.685 -16.082 1.00 98.44 100 SER A C 1
ATOM 740 O O . SER A 1 100 ? 8.640 -9.695 -16.199 1.00 98.44 100 SER A O 1
ATOM 742 N N . VAL A 1 101 ? 7.534 -8.234 -14.895 1.00 98.62 101 VAL A N 1
ATOM 743 C CA . VAL A 1 101 ? 7.577 -9.000 -13.648 1.00 98.62 101 VAL A CA 1
ATOM 744 C C . VAL A 1 101 ? 6.163 -9.470 -13.334 1.00 98.62 101 VAL A C 1
ATOM 746 O O . VAL A 1 101 ? 5.275 -8.647 -13.115 1.00 98.62 101 VAL A O 1
ATOM 749 N N . HIS A 1 102 ? 5.955 -10.784 -13.300 1.00 98.25 102 HIS A N 1
ATOM 750 C CA . HIS A 1 102 ? 4.691 -11.374 -12.861 1.00 98.25 102 HIS A CA 1
ATOM 751 C C . HIS A 1 102 ? 4.613 -11.423 -11.338 1.00 98.25 102 HIS A C 1
ATOM 753 O O . HIS A 1 102 ? 5.633 -11.550 -10.655 1.00 98.25 102 HIS A O 1
ATOM 759 N N . TYR A 1 103 ? 3.390 -11.346 -10.824 1.00 98.06 103 TYR A N 1
ATOM 760 C CA . TYR A 1 103 ? 3.130 -11.458 -9.403 1.00 98.06 103 TYR A CA 1
ATOM 761 C C . TYR A 1 103 ? 3.487 -12.862 -8.884 1.00 98.06 103 TYR A C 1
ATOM 763 O O . TYR A 1 103 ? 3.065 -13.871 -9.451 1.00 98.06 103 TYR A O 1
ATOM 771 N N . ASP A 1 104 ? 4.251 -12.939 -7.795 1.00 96.88 104 ASP A N 1
ATOM 772 C CA . ASP A 1 104 ? 4.862 -14.178 -7.299 1.00 96.88 104 ASP A CA 1
ATOM 773 C C . ASP A 1 104 ? 4.682 -14.347 -5.776 1.00 96.88 104 ASP A C 1
ATOM 775 O O . ASP A 1 104 ? 4.047 -13.536 -5.095 1.00 96.88 104 ASP A O 1
ATOM 779 N N . VAL A 1 105 ? 5.191 -15.450 -5.235 1.00 97.44 105 VAL A N 1
ATOM 780 C CA . VAL A 1 105 ? 5.241 -15.727 -3.800 1.00 97.44 105 VAL A CA 1
ATOM 781 C C . VAL A 1 105 ? 6.532 -15.164 -3.206 1.00 97.44 105 VAL A C 1
ATOM 783 O O . VAL A 1 105 ? 7.631 -15.390 -3.717 1.00 97.44 105 VAL A O 1
ATOM 786 N N . ALA A 1 106 ? 6.402 -14.445 -2.093 1.00 97.31 106 ALA A N 1
ATOM 787 C CA . ALA A 1 106 ? 7.530 -13.921 -1.338 1.00 97.31 106 ALA A CA 1
ATOM 788 C C . ALA A 1 106 ? 8.455 -15.052 -0.863 1.00 97.31 106 ALA A C 1
ATOM 790 O O . ALA A 1 106 ? 8.009 -16.064 -0.324 1.00 97.31 106 ALA 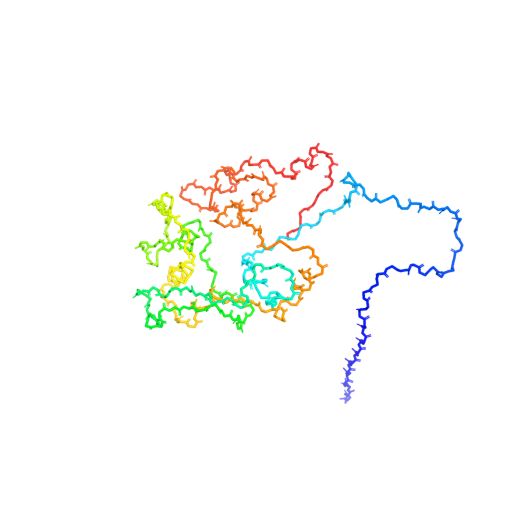A O 1
ATOM 791 N N . THR A 1 107 ? 9.767 -14.878 -1.023 1.00 94.56 107 THR A N 1
ATOM 792 C CA . THR A 1 107 ? 10.763 -15.901 -0.652 1.00 94.56 107 THR A CA 1
ATOM 793 C C . THR A 1 107 ? 11.398 -15.666 0.720 1.00 94.56 107 THR A C 1
ATOM 795 O O . THR A 1 107 ? 12.140 -16.517 1.208 1.00 94.56 107 THR A O 1
ATOM 798 N N . SER A 1 108 ? 11.135 -14.519 1.348 1.00 93.62 108 SER A N 1
ATOM 799 C CA . SER A 1 108 ? 11.652 -14.140 2.667 1.00 93.62 108 SER A CA 1
ATOM 800 C C . SER A 1 108 ? 10.636 -13.291 3.430 1.00 93.62 108 SER A C 1
ATOM 802 O O . SER A 1 108 ? 9.785 -12.650 2.826 1.00 93.62 108 SER A O 1
ATOM 804 N N . MET A 1 109 ? 10.768 -13.224 4.758 1.00 92.25 109 MET A N 1
ATOM 805 C CA . MET A 1 109 ? 9.867 -12.464 5.647 1.00 92.25 109 MET A CA 1
ATOM 806 C C . MET A 1 109 ? 10.081 -10.942 5.623 1.00 92.25 109 MET A C 1
ATOM 808 O O . MET A 1 109 ? 9.439 -10.207 6.368 1.00 92.25 109 MET A O 1
ATOM 812 N N . ASN A 1 110 ? 11.008 -10.468 4.797 1.00 92.50 110 ASN A N 1
ATOM 813 C CA . ASN A 1 110 ? 11.289 -9.056 4.579 1.00 92.50 110 ASN A CA 1
ATOM 814 C C . ASN A 1 110 ? 11.113 -8.691 3.101 1.00 92.50 110 ASN A C 1
ATOM 816 O O . ASN A 1 110 ? 11.864 -7.877 2.606 1.00 92.50 110 ASN A O 1
ATOM 820 N N . THR A 1 111 ? 10.198 -9.331 2.375 1.00 93.62 111 THR A N 1
ATOM 821 C CA . THR A 1 111 ? 9.891 -8.994 0.976 1.00 93.62 111 THR A CA 1
ATOM 822 C C . THR A 1 111 ? 8.818 -7.890 0.915 1.00 93.62 111 THR A C 1
ATOM 824 O O . THR A 1 111 ? 7.784 -8.045 1.574 1.00 93.62 111 THR A O 1
ATOM 827 N N . PRO A 1 112 ? 9.003 -6.809 0.130 1.00 93.94 112 PRO A N 1
ATOM 828 C CA . PRO A 1 112 ? 10.277 -6.344 -0.429 1.00 93.94 112 PRO A CA 1
ATOM 829 C C . PRO A 1 112 ? 11.246 -5.840 0.651 1.00 93.94 112 PRO A C 1
ATOM 831 O O . PRO A 1 112 ? 10.805 -5.345 1.689 1.00 93.94 112 PRO A O 1
ATOM 834 N N . SER A 1 113 ? 12.555 -6.003 0.415 1.00 90.31 113 SER A N 1
ATOM 835 C CA . SER A 1 113 ? 13.595 -5.748 1.430 1.00 90.31 113 SER A CA 1
ATOM 836 C C . SER A 1 113 ? 14.012 -4.295 1.581 1.00 90.31 113 SER A C 1
ATOM 838 O O . SER A 1 113 ? 14.478 -3.910 2.650 1.00 90.31 113 SER A O 1
ATOM 840 N N . LEU A 1 114 ? 13.902 -3.519 0.506 1.00 93.25 114 LEU A N 1
ATOM 841 C CA . LEU A 1 114 ? 14.005 -2.065 0.546 1.00 93.25 114 LEU A CA 1
ATOM 842 C C . LEU A 1 114 ? 12.584 -1.505 0.521 1.00 93.25 114 LEU A C 1
ATOM 844 O O . LEU A 1 114 ? 11.761 -2.007 -0.251 1.00 93.25 114 LEU A O 1
ATOM 848 N N . ASP A 1 115 ? 12.316 -0.501 1.352 1.00 92.19 115 ASP A N 1
ATOM 849 C CA . ASP A 1 115 ? 10.993 0.110 1.451 1.00 92.19 115 ASP A CA 1
ATOM 850 C C . ASP A 1 115 ? 10.600 0.762 0.116 1.00 92.19 115 ASP A C 1
ATOM 852 O O . ASP A 1 115 ? 11.378 1.545 -0.438 1.00 92.19 115 ASP A O 1
ATOM 856 N N . PRO A 1 116 ? 9.426 0.426 -0.447 1.00 94.31 116 PRO A N 1
ATOM 857 C CA . PRO A 1 116 ? 8.932 1.077 -1.655 1.00 94.31 116 PRO A CA 1
ATOM 858 C C . PRO A 1 116 ? 8.707 2.576 -1.443 1.00 94.31 116 PRO A C 1
ATOM 860 O O . PRO A 1 116 ? 8.502 3.024 -0.317 1.00 94.31 116 PRO A O 1
ATOM 863 N N . GLY A 1 117 ? 8.686 3.338 -2.540 1.00 92.62 117 GLY A N 1
ATOM 864 C CA . GLY A 1 117 ? 8.273 4.738 -2.482 1.00 92.62 117 GLY A CA 1
ATOM 865 C C . GLY A 1 117 ? 6.823 4.833 -2.008 1.00 92.62 117 GLY A C 1
ATOM 866 O O . GLY A 1 117 ? 5.958 4.104 -2.498 1.00 92.62 117 GLY A O 1
ATOM 867 N N . GLU A 1 118 ? 6.556 5.704 -1.044 1.00 92.12 118 GLU A N 1
ATOM 868 C CA . GLU A 1 118 ? 5.237 5.808 -0.398 1.00 92.12 118 GLU A CA 1
ATOM 869 C C . GLU A 1 118 ? 4.685 7.232 -0.400 1.00 92.12 118 GLU A C 1
ATOM 871 O O . GLU A 1 118 ? 3.522 7.453 -0.074 1.00 92.12 118 GLU A O 1
ATOM 876 N N . GLU A 1 119 ? 5.493 8.215 -0.783 1.00 91.56 119 GLU A N 1
ATOM 877 C CA . GLU A 1 119 ? 5.052 9.587 -0.955 1.00 91.56 119 GLU A CA 1
ATOM 878 C C . GLU A 1 119 ? 4.057 9.701 -2.111 1.00 91.56 119 GLU A C 1
ATOM 880 O O . GLU A 1 119 ? 4.118 8.964 -3.095 1.00 91.56 119 GLU A O 1
ATOM 885 N N . TYR A 1 120 ? 3.181 10.702 -2.036 1.00 90.69 120 TYR A N 1
ATOM 886 C CA . TYR A 1 120 ? 2.179 10.992 -3.065 1.00 90.69 120 TYR A CA 1
ATOM 887 C C . TYR A 1 120 ? 2.690 10.904 -4.528 1.00 90.69 120 TYR A C 1
ATOM 889 O O . TYR A 1 120 ? 2.012 10.283 -5.351 1.00 90.69 120 TYR A O 1
ATOM 897 N N . PRO A 1 121 ? 3.885 11.428 -4.892 1.00 92.25 121 PRO A N 1
ATOM 898 C CA . PRO A 1 121 ? 4.421 11.256 -6.243 1.00 92.25 121 PRO A CA 1
ATOM 899 C C . PRO A 1 121 ? 4.744 9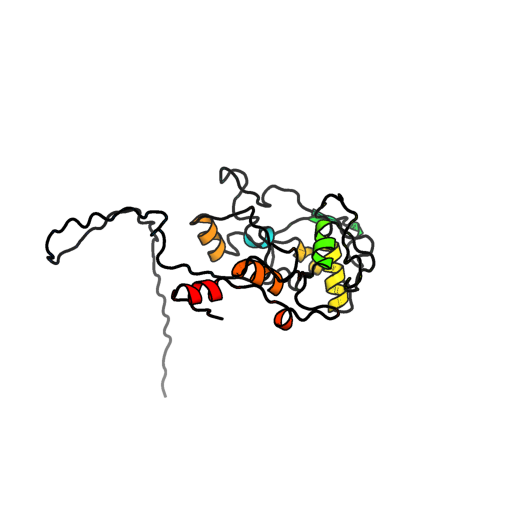.805 -6.615 1.00 92.25 121 PRO A C 1
ATOM 901 O O . PRO A 1 121 ? 4.531 9.409 -7.759 1.00 92.25 121 PRO A O 1
ATOM 904 N N . HIS A 1 122 ? 5.241 9.010 -5.667 1.00 94.31 122 HIS A N 1
ATOM 905 C CA . HIS A 1 122 ? 5.537 7.595 -5.877 1.00 94.31 122 HIS A CA 1
ATOM 906 C C . HIS A 1 122 ? 4.254 6.801 -6.110 1.00 94.31 122 HIS A C 1
ATOM 908 O O . HIS A 1 122 ? 4.157 6.059 -7.087 1.00 94.31 122 HIS A O 1
ATOM 914 N N . VAL A 1 123 ? 3.217 7.032 -5.298 1.00 94.56 123 VAL A N 1
ATOM 915 C CA . VAL A 1 123 ? 1.928 6.351 -5.488 1.00 94.56 123 VAL A CA 1
ATOM 916 C C . VAL A 1 123 ? 1.287 6.741 -6.828 1.00 94.56 123 VAL A C 1
ATOM 918 O O . VAL A 1 123 ? 0.753 5.877 -7.523 1.00 94.56 123 VAL A O 1
ATOM 921 N N . ASN A 1 124 ? 1.419 7.994 -7.278 1.00 94.75 124 ASN A N 1
ATOM 922 C CA . ASN A 1 124 ? 1.012 8.373 -8.637 1.00 94.75 124 ASN A CA 1
ATOM 923 C C . ASN A 1 124 ? 1.785 7.597 -9.717 1.00 94.75 124 ASN A C 1
ATOM 925 O O . ASN A 1 124 ? 1.166 7.090 -10.657 1.00 94.75 124 ASN A O 1
ATOM 929 N N . THR A 1 125 ? 3.108 7.452 -9.580 1.00 96.31 125 THR A N 1
ATOM 930 C CA . THR A 1 125 ? 3.898 6.608 -10.490 1.00 96.31 125 THR A CA 1
ATOM 931 C C . THR A 1 125 ? 3.358 5.184 -10.506 1.00 96.31 125 THR A C 1
ATOM 933 O O . THR A 1 125 ? 3.142 4.629 -11.574 1.00 96.31 125 THR A O 1
ATOM 936 N N . GLN A 1 126 ? 3.095 4.591 -9.345 1.00 97.00 126 GLN A N 1
ATOM 937 C CA . GLN A 1 126 ? 2.642 3.203 -9.237 1.00 97.00 126 GLN A CA 1
ATOM 938 C C . GLN A 1 126 ? 1.291 2.975 -9.934 1.00 97.00 126 GLN A C 1
ATOM 940 O O . GLN A 1 126 ? 1.121 1.993 -10.664 1.00 97.00 126 GLN A O 1
ATOM 945 N N . LEU A 1 127 ? 0.346 3.904 -9.751 1.00 96.88 127 LEU A N 1
ATOM 946 C CA . LEU A 1 127 ? -1.009 3.813 -10.301 1.00 96.88 127 LEU A CA 1
ATOM 947 C C . LEU A 1 127 ? -1.085 4.145 -11.800 1.00 96.88 127 LEU A C 1
ATOM 949 O O . LEU A 1 127 ? -1.903 3.551 -12.507 1.00 96.88 127 LEU A O 1
ATOM 953 N N . PHE A 1 128 ? -0.278 5.096 -12.280 1.00 96.62 128 PHE A N 1
ATOM 954 C CA . PHE A 1 128 ? -0.415 5.684 -13.623 1.00 96.62 128 PHE A CA 1
ATOM 955 C C . PHE A 1 128 ? 0.818 5.534 -14.519 1.00 96.62 128 PHE A C 1
ATOM 957 O O . PHE A 1 128 ? 0.773 5.949 -15.676 1.00 96.62 128 PHE A O 1
ATOM 964 N N . ASN A 1 129 ? 1.916 4.993 -13.987 1.00 95.62 129 ASN A N 1
ATOM 965 C CA . ASN A 1 129 ? 3.198 4.819 -14.673 1.00 95.62 129 ASN A CA 1
ATOM 966 C C . ASN A 1 129 ? 3.726 6.122 -15.299 1.00 95.62 129 ASN A C 1
ATOM 968 O O . ASN A 1 129 ? 4.244 6.157 -16.416 1.00 95.62 129 ASN A O 1
ATOM 972 N N . VAL A 1 130 ? 3.573 7.220 -14.553 1.00 91.69 130 VAL A N 1
ATOM 973 C CA . VAL A 1 130 ? 4.086 8.549 -14.898 1.00 91.69 130 VAL A CA 1
ATOM 974 C C . VAL A 1 130 ? 5.371 8.794 -14.115 1.00 91.69 130 VAL A C 1
ATOM 976 O O . VAL A 1 130 ? 5.332 8.988 -12.903 1.00 91.69 130 VAL A O 1
ATOM 979 N N . LEU A 1 131 ? 6.512 8.789 -14.807 1.00 91.12 131 LEU A N 1
ATOM 980 C CA . LEU A 1 131 ? 7.824 9.041 -14.211 1.00 91.12 131 LEU A CA 1
ATOM 981 C C . LEU A 1 131 ? 8.762 9.726 -15.211 1.00 91.12 131 LEU A C 1
ATOM 983 O O . LEU A 1 131 ? 9.262 9.093 -16.140 1.00 91.12 131 LEU A O 1
ATOM 987 N N . ASP A 1 132 ? 9.045 11.010 -14.988 1.00 84.06 132 ASP A N 1
ATOM 988 C CA . ASP A 1 132 ? 9.887 11.799 -15.900 1.00 84.06 132 ASP A CA 1
ATOM 989 C C . ASP A 1 132 ? 11.391 11.612 -15.650 1.00 84.06 132 ASP A C 1
ATOM 991 O O . ASP A 1 132 ? 12.199 11.632 -16.580 1.00 84.06 132 ASP A O 1
ATOM 995 N N . LYS A 1 133 ? 11.791 11.483 -14.379 1.00 87.44 133 LYS A N 1
ATOM 996 C CA . LYS A 1 133 ? 13.198 11.460 -13.950 1.00 87.44 133 LYS A CA 1
ATOM 997 C C . LYS A 1 133 ? 13.467 10.250 -13.051 1.00 87.44 133 LYS A C 1
ATOM 999 O O . LYS A 1 133 ? 13.454 10.401 -11.830 1.00 87.44 133 LYS A O 1
ATOM 1004 N N . PRO A 1 134 ? 13.707 9.056 -13.623 1.00 92.31 134 PRO A N 1
ATOM 1005 C CA . PRO A 1 134 ? 14.049 7.884 -12.826 1.00 92.31 134 PRO A CA 1
ATOM 1006 C C . PRO A 1 134 ? 15.329 8.123 -12.012 1.00 92.31 134 PRO A C 1
ATOM 1008 O O . PRO A 1 134 ? 16.242 8.823 -12.459 1.00 92.31 134 PRO A O 1
ATOM 1011 N N . GLY A 1 135 ? 15.377 7.565 -10.802 1.00 91.00 135 GLY A N 1
ATOM 1012 C CA . GLY A 1 135 ? 16.490 7.735 -9.861 1.00 91.00 135 GLY A CA 1
ATOM 1013 C C . GLY A 1 135 ? 16.519 9.084 -9.140 1.00 91.00 135 GLY A C 1
ATOM 1014 O O . GLY A 1 135 ? 17.487 9.383 -8.443 1.00 91.00 135 GLY A O 1
ATOM 1015 N N . GLN A 1 136 ? 15.483 9.911 -9.299 1.00 85.56 136 GLN A N 1
ATOM 1016 C CA . GLN A 1 136 ? 15.310 11.161 -8.563 1.00 85.56 136 GLN A CA 1
ATOM 1017 C C . GLN A 1 136 ? 13.954 11.159 -7.868 1.00 85.56 136 GLN A C 1
ATOM 1019 O O . GLN A 1 136 ? 12.946 10.765 -8.452 1.00 85.56 136 GLN A O 1
ATOM 1024 N N . SER A 1 137 ? 13.917 11.650 -6.633 1.00 68.62 137 SER A N 1
ATOM 1025 C CA . SER A 1 137 ? 12.657 11.830 -5.924 1.00 68.62 137 SER A CA 1
ATOM 1026 C C . SER A 1 137 ? 11.843 12.946 -6.587 1.00 68.62 137 SER A C 1
ATOM 1028 O O . SER A 1 137 ? 12.298 14.089 -6.698 1.00 68.62 137 SER A O 1
ATOM 1030 N N . ALA A 1 138 ? 10.638 12.624 -7.055 1.00 64.94 138 ALA A N 1
ATOM 1031 C CA . ALA A 1 138 ? 9.780 13.538 -7.808 1.00 64.94 138 ALA A CA 1
ATOM 1032 C C . ALA A 1 138 ? 8.968 14.478 -6.894 1.00 64.94 138 ALA A C 1
ATOM 1034 O O . ALA A 1 138 ? 7.746 14.571 -6.987 1.00 64.94 138 ALA A O 1
ATOM 1035 N N . PHE A 1 139 ? 9.650 15.213 -6.012 1.00 72.56 139 PHE A N 1
ATOM 1036 C CA . PHE A 1 139 ? 9.026 16.157 -5.069 1.00 72.56 139 PHE A CA 1
ATOM 1037 C C . PHE A 1 139 ? 8.716 17.538 -5.670 1.00 72.56 139 PHE A C 1
ATOM 1039 O O . PHE A 1 139 ? 8.492 18.499 -4.939 1.00 72.56 139 PHE A O 1
ATOM 1046 N N . GLY A 1 140 ? 8.726 17.666 -6.997 1.00 77.19 140 GLY A N 1
ATOM 1047 C CA . GLY A 1 140 ? 8.373 18.902 -7.695 1.00 77.19 140 GLY A CA 1
ATOM 1048 C C . GLY A 1 140 ? 7.035 18.771 -8.421 1.00 77.19 140 GLY A C 1
ATOM 1049 O O . GLY A 1 140 ? 6.714 17.672 -8.877 1.00 77.19 140 GLY A O 1
ATOM 1050 N N . PRO A 1 141 ? 6.273 19.867 -8.604 1.00 83.62 141 PRO A N 1
ATOM 1051 C CA . PRO A 1 141 ? 5.088 19.861 -9.455 1.00 83.62 141 PRO A CA 1
ATOM 1052 C C . PRO A 1 141 ? 5.401 19.294 -10.856 1.00 83.62 141 PRO A C 1
ATOM 1054 O O . PRO A 1 141 ? 6.432 19.655 -11.429 1.00 83.62 141 PRO A O 1
ATOM 1057 N N . PRO A 1 142 ? 4.531 18.439 -11.428 1.00 88.75 142 PRO A N 1
ATOM 1058 C CA . PRO A 1 142 ? 3.185 18.100 -10.960 1.00 88.75 142 PRO A CA 1
ATOM 1059 C C . PRO A 1 142 ? 3.118 16.903 -9.989 1.00 88.75 142 PRO A C 1
ATOM 1061 O O . PRO A 1 142 ? 2.054 16.312 -9.857 1.00 88.75 142 PRO A O 1
ATOM 1064 N N . TYR A 1 143 ? 4.207 16.530 -9.305 1.00 88.94 143 TYR A N 1
ATOM 1065 C CA . TYR A 1 143 ? 4.250 15.411 -8.345 1.00 88.94 143 TYR A CA 1
ATOM 1066 C C . TYR A 1 143 ? 3.833 14.079 -8.979 1.00 88.94 143 TYR A C 1
ATOM 1068 O O . TYR A 1 143 ? 3.025 13.336 -8.421 1.00 88.94 143 TYR A O 1
ATOM 1076 N N . ASN A 1 144 ? 4.316 13.832 -10.201 1.00 92.19 144 ASN A N 1
ATOM 1077 C CA . ASN A 1 144 ? 3.930 12.708 -11.062 1.00 92.19 144 ASN A CA 1
ATOM 1078 C C . ASN A 1 144 ? 2.411 12.553 -11.275 1.00 92.19 144 ASN A C 1
ATOM 1080 O O . ASN A 1 144 ? 1.961 11.517 -11.758 1.00 92.19 144 ASN A O 1
ATOM 1084 N N . ALA A 1 145 ? 1.604 13.567 -10.942 1.00 91.12 145 ALA A N 1
ATOM 1085 C CA . ALA A 1 145 ? 0.169 13.503 -11.143 1.00 91.12 145 ALA A CA 1
ATOM 1086 C C . ALA A 1 145 ? -0.133 13.432 -12.648 1.00 91.12 145 ALA A C 1
ATOM 1088 O O . ALA A 1 145 ? 0.384 14.245 -13.425 1.00 91.12 145 ALA A O 1
ATOM 1089 N N . PRO A 1 146 ? -0.976 12.483 -13.081 1.00 92.50 146 PRO A N 1
ATOM 1090 C CA . PRO A 1 146 ? -1.340 12.372 -14.480 1.00 92.50 146 PRO A CA 1
ATOM 1091 C C . PRO A 1 146 ? -2.307 13.503 -14.881 1.00 92.50 146 PRO A C 1
ATOM 1093 O O . PRO A 1 146 ? -2.939 14.133 -14.026 1.00 92.50 146 PRO A O 1
ATOM 1096 N N . PRO A 1 147 ? -2.514 13.738 -16.189 1.00 93.44 147 PRO A N 1
ATOM 1097 C CA . PRO A 1 147 ? -3.605 14.584 -16.660 1.00 93.44 147 PRO A CA 1
ATOM 1098 C C . PRO A 1 147 ? -4.963 14.137 -16.095 1.00 93.44 147 PRO A C 1
ATOM 1100 O O . PRO A 1 147 ? -5.225 12.940 -15.940 1.00 93.44 147 PRO A O 1
ATOM 1103 N N . ALA A 1 148 ? -5.859 15.090 -15.831 1.00 94.12 148 ALA A N 1
ATOM 1104 C CA . ALA A 1 148 ? -7.193 14.791 -15.318 1.00 94.12 148 ALA A CA 1
ATOM 1105 C C . ALA A 1 148 ? -7.951 13.813 -16.238 1.00 94.12 148 ALA A C 1
ATOM 1107 O O . ALA A 1 148 ? -7.966 13.974 -17.458 1.00 94.12 148 ALA A O 1
ATOM 1108 N N . GLY A 1 149 ? -8.595 12.806 -15.643 1.00 94.88 149 GLY A N 1
ATOM 1109 C CA . GLY A 1 149 ? -9.323 11.763 -16.375 1.00 94.88 149 GLY A CA 1
ATOM 1110 C C . GLY A 1 149 ? -8.456 10.610 -16.889 1.00 94.88 149 GLY A C 1
ATOM 1111 O O . GLY A 1 149 ? -8.994 9.687 -17.501 1.00 94.88 149 GLY A O 1
ATOM 1112 N N . THR A 1 150 ? -7.144 10.621 -16.630 1.00 96.56 150 THR A N 1
ATOM 1113 C CA . THR A 1 150 ? -6.286 9.459 -16.896 1.00 96.56 150 THR A CA 1
ATOM 1114 C C . THR A 1 150 ? -6.762 8.270 -16.066 1.00 96.56 150 THR A C 1
ATOM 1116 O O . THR A 1 150 ? -7.025 8.393 -14.871 1.00 96.56 150 THR A O 1
ATOM 1119 N N . ARG A 1 151 ? -6.900 7.108 -16.707 1.00 96.69 151 ARG A N 1
ATOM 1120 C CA . ARG A 1 151 ? -7.278 5.866 -16.029 1.00 96.69 151 ARG A CA 1
ATOM 1121 C C . ARG A 1 151 ? -6.045 5.269 -15.334 1.00 96.69 151 ARG A C 1
ATOM 1123 O O . ARG A 1 151 ? -5.023 5.156 -16.006 1.00 96.69 151 ARG A O 1
ATOM 1130 N N . PRO A 1 152 ? -6.135 4.840 -14.061 1.00 96.44 152 PRO A N 1
ATOM 1131 C CA . PRO A 1 152 ? -5.043 4.124 -13.412 1.00 96.44 152 PRO A CA 1
ATOM 1132 C C . PRO A 1 152 ? -4.886 2.745 -14.053 1.00 96.44 152 PRO A C 1
ATOM 1134 O O . PRO A 1 152 ? -5.841 1.966 -14.146 1.00 96.44 152 PRO A O 1
ATOM 1137 N N . THR A 1 153 ? -3.690 2.482 -14.554 1.00 96.81 153 THR A N 1
ATOM 1138 C CA . THR A 1 153 ? -3.290 1.254 -15.248 1.00 96.81 153 THR A CA 1
ATOM 1139 C C . THR A 1 153 ? -2.645 0.246 -14.308 1.00 96.81 153 THR A C 1
ATOM 1141 O O . THR A 1 153 ? -2.614 -0.936 -14.643 1.00 96.81 153 THR A O 1
ATOM 1144 N N . MET A 1 154 ? -2.202 0.688 -13.124 1.00 97.56 154 MET A N 1
ATOM 1145 C CA . MET A 1 154 ? -1.534 -0.139 -12.112 1.00 97.56 154 MET A CA 1
ATOM 1146 C C . MET A 1 154 ? -0.222 -0.764 -12.617 1.00 97.56 154 MET A C 1
ATOM 1148 O O . MET A 1 154 ? 0.220 -1.791 -12.108 1.00 97.56 154 MET A O 1
ATOM 1152 N N . ASP A 1 155 ? 0.400 -0.176 -13.639 1.00 97.56 155 ASP A N 1
ATOM 1153 C CA . ASP A 1 155 ? 1.545 -0.721 -14.373 1.00 97.56 155 ASP A CA 1
ATOM 1154 C C . ASP A 1 155 ? 2.884 -0.042 -14.006 1.00 97.56 155 ASP A C 1
ATOM 1156 O O . ASP A 1 155 ? 3.867 -0.201 -14.724 1.00 97.56 155 ASP A O 1
ATOM 1160 N N . GLY A 1 156 ? 2.933 0.716 -12.903 1.00 97.75 156 GLY A N 1
ATOM 1161 C CA . GLY A 1 156 ? 4.112 1.501 -12.517 1.00 97.75 156 GLY A CA 1
ATOM 1162 C C . GLY A 1 156 ? 4.862 1.042 -11.263 1.00 97.75 156 GLY A C 1
ATOM 1163 O O . GLY A 1 156 ? 5.869 1.652 -10.917 1.00 97.75 156 GLY A O 1
ATOM 1164 N N . PHE A 1 157 ? 4.417 -0.010 -10.568 1.00 98.19 157 PHE A N 1
ATOM 1165 C CA . PHE A 1 157 ? 5.059 -0.526 -9.348 1.00 98.19 157 PHE A CA 1
ATOM 1166 C C . PHE A 1 157 ? 6.542 -0.881 -9.525 1.00 98.19 157 PHE A C 1
ATOM 1168 O O . PHE A 1 157 ? 7.366 -0.516 -8.690 1.00 98.19 157 PHE A O 1
ATOM 1175 N N . VAL A 1 158 ? 6.906 -1.569 -10.611 1.00 98.56 158 VAL A N 1
ATOM 1176 C CA . VAL A 1 158 ? 8.300 -1.948 -10.896 1.00 98.56 158 VAL A CA 1
ATOM 1177 C C . VAL A 1 158 ? 9.126 -0.725 -11.278 1.00 98.56 158 VAL A C 1
ATOM 1179 O O . VAL A 1 158 ? 10.246 -0.576 -10.794 1.00 98.56 158 VAL A O 1
ATOM 1182 N N . ALA A 1 159 ? 8.579 0.170 -12.103 1.00 97.88 159 ALA A N 1
ATOM 1183 C CA . ALA A 1 159 ? 9.266 1.396 -12.497 1.00 97.88 159 ALA A CA 1
ATOM 1184 C C . ALA A 1 159 ? 9.561 2.295 -11.286 1.00 97.88 159 ALA A C 1
ATOM 1186 O O . ALA A 1 159 ? 10.695 2.749 -11.113 1.00 97.88 159 ALA A O 1
ATOM 1187 N N . ASP A 1 160 ? 8.567 2.490 -10.420 1.00 97.56 160 ASP A N 1
ATOM 1188 C CA . ASP A 1 160 ? 8.722 3.248 -9.184 1.00 97.56 160 ASP A CA 1
ATOM 1189 C C . ASP A 1 160 ? 9.744 2.593 -8.249 1.00 97.56 160 ASP A C 1
ATOM 1191 O O . ASP A 1 160 ? 10.671 3.256 -7.792 1.00 97.56 160 ASP A O 1
ATOM 1195 N N . TYR A 1 161 ? 9.663 1.273 -8.050 1.00 97.69 161 TYR A N 1
ATOM 1196 C CA . TYR A 1 161 ? 10.571 0.563 -7.150 1.00 97.69 161 TYR A CA 1
ATOM 1197 C C . TYR A 1 161 ? 12.038 0.623 -7.597 1.00 97.69 161 TYR A C 1
ATOM 1199 O O . TYR A 1 161 ? 12.923 0.872 -6.776 1.00 97.69 161 TYR A O 1
ATOM 1207 N N . ILE A 1 162 ? 12.314 0.460 -8.899 1.00 98.00 162 ILE A N 1
ATOM 1208 C CA . ILE A 1 162 ? 13.669 0.620 -9.458 1.00 98.00 162 ILE A CA 1
ATOM 1209 C C . ILE A 1 162 ? 14.160 2.063 -9.255 1.00 98.00 162 ILE A C 1
ATOM 1211 O O . ILE A 1 162 ? 15.314 2.272 -8.871 1.00 98.00 162 ILE A O 1
ATOM 1215 N N . SER A 1 163 ? 13.291 3.054 -9.473 1.00 97.00 163 SER A N 1
ATOM 1216 C CA . SER A 1 163 ? 13.614 4.474 -9.289 1.00 97.00 163 SER A CA 1
ATOM 1217 C C . SER A 1 163 ? 13.939 4.813 -7.831 1.00 97.00 163 SER A C 1
ATOM 1219 O O . SER A 1 163 ? 14.979 5.419 -7.564 1.00 97.00 163 SER A O 1
ATOM 1221 N N . THR A 1 164 ? 13.101 4.377 -6.887 1.00 95.69 164 THR A N 1
ATOM 1222 C CA . THR A 1 164 ? 13.304 4.566 -5.442 1.00 95.69 164 THR A CA 1
ATOM 1223 C C . THR A 1 164 ? 14.593 3.902 -4.988 1.00 95.69 164 THR A C 1
ATOM 1225 O O . THR A 1 164 ? 15.430 4.537 -4.351 1.00 95.69 164 THR A O 1
ATOM 1228 N N . TRP A 1 165 ? 14.823 2.654 -5.397 1.00 96.50 165 TRP A N 1
ATOM 1229 C CA . TRP A 1 165 ? 16.059 1.946 -5.082 1.00 96.50 165 TRP A CA 1
ATOM 1230 C C . TRP A 1 165 ? 17.293 2.699 -5.587 1.00 96.50 165 TRP A C 1
ATOM 1232 O O . TRP A 1 165 ? 18.289 2.824 -4.866 1.00 96.50 165 TRP A O 1
ATOM 1242 N N . TRP A 1 166 ? 17.234 3.232 -6.808 1.00 96.25 166 TRP A N 1
ATOM 1243 C CA . TRP A 1 166 ? 18.324 4.022 -7.367 1.00 96.25 166 TRP A CA 1
ATOM 1244 C C . TRP A 1 166 ? 18.570 5.305 -6.576 1.00 96.25 166 TRP A C 1
ATOM 1246 O O . TRP A 1 166 ? 19.713 5.556 -6.182 1.00 96.25 166 TRP A O 1
ATOM 1256 N N . ALA A 1 167 ? 17.519 6.058 -6.257 1.00 94.38 167 ALA A N 1
ATOM 1257 C CA . ALA A 1 167 ? 17.631 7.266 -5.445 1.00 94.38 167 ALA A CA 1
ATOM 1258 C C . ALA A 1 167 ? 18.223 6.979 -4.048 1.00 94.38 167 ALA A C 1
ATOM 1260 O O . ALA A 1 167 ? 19.084 7.724 -3.579 1.00 94.38 167 ALA A O 1
ATOM 1261 N N . SER A 1 168 ? 17.815 5.881 -3.404 1.00 93.56 168 SER A N 1
ATOM 1262 C CA . SER A 1 168 ? 18.236 5.537 -2.040 1.00 93.56 168 SER A CA 1
ATOM 1263 C C . SER A 1 168 ? 19.629 4.908 -1.952 1.00 93.56 168 SER A C 1
ATOM 1265 O O . SER A 1 168 ? 20.302 5.056 -0.933 1.00 93.56 168 SER A O 1
ATOM 1267 N N . THR A 1 169 ? 20.070 4.180 -2.982 1.00 95.50 169 THR A N 1
ATOM 1268 C CA . THR A 1 169 ? 21.309 3.374 -2.919 1.00 95.50 169 THR A CA 1
ATOM 1269 C C . THR A 1 169 ? 22.415 3.843 -3.864 1.00 95.50 169 THR A C 1
ATOM 1271 O O . THR A 1 169 ? 23.552 3.381 -3.752 1.00 95.50 169 THR A O 1
ATOM 1274 N N . GLY A 1 170 ? 22.110 4.742 -4.803 1.00 95.88 170 GLY A N 1
ATOM 1275 C CA . GLY A 1 170 ? 23.053 5.224 -5.814 1.00 95.88 170 GLY A CA 1
ATOM 1276 C C . GLY A 1 170 ? 23.284 4.267 -6.991 1.00 95.88 170 GLY A C 1
ATOM 1277 O O . GLY A 1 170 ? 24.098 4.578 -7.860 1.00 95.88 170 GLY A O 1
ATOM 1278 N N . ARG A 1 171 ? 22.572 3.132 -7.060 1.00 96.31 171 ARG A N 1
ATOM 1279 C CA . ARG A 1 171 ? 22.586 2.196 -8.202 1.00 96.31 171 ARG A CA 1
ATOM 1280 C C . ARG A 1 171 ? 21.194 1.647 -8.498 1.00 96.31 171 ARG A C 1
ATOM 1282 O O . ARG A 1 171 ? 20.390 1.524 -7.581 1.00 96.31 171 ARG A O 1
ATOM 1289 N N . GLN A 1 172 ? 20.940 1.211 -9.727 1.00 97.75 172 GLN A N 1
ATOM 1290 C CA . GLN A 1 172 ? 19.735 0.429 -9.995 1.00 97.75 172 GLN A CA 1
ATOM 1291 C C . GLN A 1 172 ? 19.826 -0.993 -9.383 1.00 97.75 172 GLN A C 1
ATOM 1293 O O . GLN A 1 172 ? 20.927 -1.551 -9.244 1.00 97.75 172 GLN A O 1
ATOM 1298 N N . PRO A 1 173 ? 18.687 -1.576 -8.969 1.00 97.94 173 PRO A N 1
ATOM 1299 C CA . PRO A 1 173 ? 18.587 -2.964 -8.523 1.00 97.94 173 PRO A CA 1
ATOM 1300 C C . PRO A 1 173 ? 18.732 -3.968 -9.674 1.00 97.94 173 PRO A C 1
ATOM 1302 O O . PRO A 1 173 ? 18.342 -3.695 -10.806 1.00 97.94 173 PRO A O 1
ATOM 1305 N N . PHE A 1 174 ? 19.213 -5.172 -9.362 1.00 98.12 174 PHE A N 1
ATOM 1306 C CA . PHE A 1 174 ? 19.128 -6.333 -10.253 1.00 98.12 174 PHE A CA 1
ATOM 1307 C C . PHE A 1 174 ? 17.704 -6.909 -10.275 1.00 98.12 174 PHE A C 1
ATOM 1309 O O . PHE A 1 174 ? 16.924 -6.704 -9.342 1.00 98.12 174 PHE A O 1
ATOM 1316 N N . PHE A 1 175 ? 17.380 -7.727 -11.277 1.00 98.19 175 PHE A N 1
ATOM 1317 C CA . PHE A 1 175 ? 16.066 -8.361 -11.443 1.00 98.19 175 PHE A CA 1
ATOM 1318 C C . PHE A 1 175 ? 15.582 -9.091 -10.186 1.00 98.19 175 PHE A C 1
ATOM 1320 O O . PHE A 1 175 ? 14.425 -8.966 -9.794 1.00 98.19 175 PHE A O 1
ATOM 1327 N N . GLN A 1 176 ? 16.467 -9.828 -9.508 1.00 96.81 176 GLN A N 1
ATOM 1328 C CA . GLN A 1 176 ? 16.109 -10.546 -8.276 1.00 96.81 176 GLN A CA 1
ATOM 1329 C C . GLN A 1 176 ? 15.793 -9.617 -7.094 1.00 96.81 176 GLN A C 1
ATOM 1331 O O . GLN A 1 176 ? 15.096 -10.024 -6.165 1.00 96.81 176 GLN A O 1
ATOM 1336 N N . GLU A 1 177 ? 16.295 -8.385 -7.122 1.00 97.56 177 GLU A N 1
ATOM 1337 C CA . GLU A 1 177 ? 16.033 -7.375 -6.101 1.00 97.56 177 GLU A CA 1
ATOM 1338 C C . GLU A 1 177 ? 14.699 -6.682 -6.386 1.00 97.56 177 GLU A C 1
ATOM 1340 O O . GLU A 1 177 ? 13.809 -6.714 -5.537 1.00 97.56 177 GLU A O 1
ATOM 1345 N N . TYR A 1 178 ? 14.502 -6.140 -7.595 1.00 98.00 178 TYR A N 1
ATOM 1346 C CA . TYR A 1 178 ? 13.283 -5.380 -7.875 1.00 98.00 178 TYR A CA 1
ATOM 1347 C C . TYR A 1 178 ? 12.039 -6.243 -8.066 1.00 98.00 178 TYR A C 1
ATOM 1349 O O . TYR A 1 178 ? 10.939 -5.765 -7.803 1.00 98.00 178 TYR A O 1
ATOM 1357 N N . ARG A 1 179 ? 12.167 -7.522 -8.459 1.00 98.06 179 ARG A N 1
ATOM 1358 C CA . ARG A 1 179 ? 10.988 -8.395 -8.620 1.00 98.06 179 ARG A CA 1
ATOM 1359 C C . ARG A 1 179 ? 10.197 -8.592 -7.324 1.00 98.06 179 ARG A C 1
ATOM 1361 O O . ARG A 1 179 ? 9.033 -8.970 -7.372 1.00 98.06 179 ARG A O 1
ATOM 1368 N N . GLN A 1 180 ? 10.827 -8.340 -6.177 1.00 97.75 180 GLN A N 1
ATOM 1369 C CA . GLN A 1 180 ? 10.220 -8.468 -4.856 1.00 97.75 180 GLN A CA 1
ATOM 1370 C C . GLN A 1 180 ? 9.005 -7.556 -4.650 1.00 97.75 180 GLN A C 1
ATOM 1372 O O . GLN A 1 180 ? 8.130 -7.909 -3.864 1.00 97.75 180 GLN A O 1
ATOM 1377 N N . ILE A 1 181 ? 8.922 -6.418 -5.354 1.00 97.81 181 ILE A N 1
ATOM 1378 C CA . ILE A 1 181 ? 7.757 -5.522 -5.264 1.00 97.81 181 ILE A CA 1
ATOM 1379 C C . ILE A 1 181 ? 6.465 -6.198 -5.741 1.00 97.81 181 ILE A C 1
ATOM 1381 O O . ILE A 1 181 ? 5.382 -5.874 -5.269 1.00 97.81 181 ILE A O 1
ATOM 1385 N N . MET A 1 182 ? 6.592 -7.186 -6.631 1.00 98.19 182 MET A N 1
ATOM 1386 C CA . MET A 1 182 ? 5.485 -7.970 -7.172 1.00 98.19 182 MET A CA 1
ATOM 1387 C C . MET A 1 182 ? 5.283 -9.286 -6.412 1.00 98.19 182 MET A C 1
ATOM 1389 O O . MET A 1 182 ? 4.758 -10.240 -6.971 1.00 98.19 182 MET A O 1
ATOM 1393 N N . ALA A 1 183 ? 5.717 -9.392 -5.157 1.00 97.88 183 ALA A N 1
ATOM 1394 C CA . ALA A 1 183 ? 5.568 -10.618 -4.382 1.00 97.88 183 ALA A CA 1
ATOM 1395 C C . ALA A 1 183 ? 4.717 -10.406 -3.126 1.00 97.88 183 ALA A C 1
ATOM 1397 O O . ALA A 1 183 ? 4.861 -9.412 -2.410 1.00 97.88 183 ALA A O 1
ATOM 1398 N N . GLY A 1 184 ? 3.850 -11.374 -2.837 1.00 97.75 184 GLY A N 1
ATOM 1399 C CA . GLY A 1 184 ? 3.080 -11.432 -1.596 1.00 97.75 184 GLY A CA 1
ATOM 1400 C C . GLY A 1 184 ? 3.174 -12.781 -0.908 1.00 97.75 184 GLY A C 1
ATOM 1401 O O . GLY A 1 184 ? 3.717 -13.750 -1.444 1.00 97.75 184 GLY A O 1
ATOM 1402 N N . TYR A 1 185 ? 2.673 -12.824 0.314 1.00 98.06 185 TYR A N 1
ATOM 1403 C CA . TYR A 1 185 ? 2.802 -13.963 1.203 1.00 98.06 185 TYR A CA 1
ATOM 1404 C C . TYR A 1 185 ? 1.649 -14.951 1.042 1.00 98.06 185 TYR A C 1
ATOM 1406 O O . TYR A 1 185 ? 0.518 -14.579 0.727 1.00 98.06 185 TYR A O 1
ATOM 1414 N N . THR A 1 186 ? 1.934 -16.231 1.277 1.00 97.75 186 THR A N 1
ATOM 1415 C CA . THR A 1 186 ? 0.894 -17.261 1.382 1.00 97.75 186 THR A CA 1
ATOM 1416 C C . THR A 1 186 ? 0.303 -17.311 2.796 1.00 97.75 186 THR A C 1
ATOM 1418 O O . THR A 1 186 ? 0.941 -16.848 3.753 1.00 97.75 186 THR A O 1
ATOM 1421 N N . PRO A 1 187 ? -0.877 -17.932 2.977 1.00 97.56 187 PRO A N 1
ATOM 1422 C CA . PRO A 1 187 ? -1.450 -18.141 4.303 1.00 97.56 187 PRO A CA 1
ATOM 1423 C C . PRO A 1 187 ? -0.523 -18.878 5.279 1.00 97.56 187 PRO A C 1
ATOM 1425 O O . PRO A 1 187 ? -0.519 -18.584 6.474 1.00 97.56 187 PRO A O 1
ATOM 1428 N N . GLU A 1 188 ? 0.306 -19.796 4.780 1.00 97.44 188 GLU A N 1
ATOM 1429 C CA . GLU A 1 188 ? 1.278 -20.559 5.574 1.00 97.44 188 GLU A CA 1
ATOM 1430 C C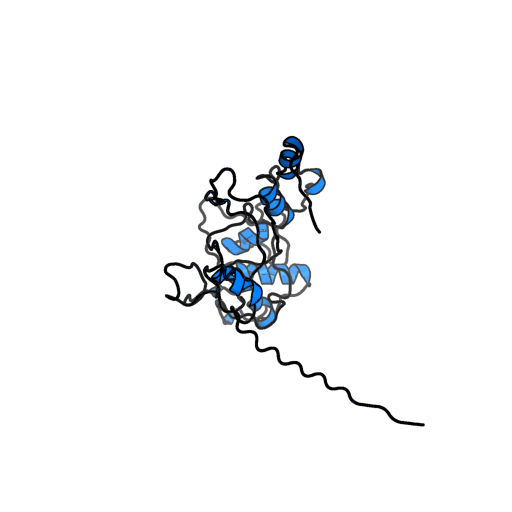 . GLU A 1 188 ? 2.450 -19.694 6.048 1.00 97.44 188 GLU A C 1
ATOM 1432 O O . GLU A 1 188 ? 3.013 -19.953 7.113 1.00 97.44 188 GLU A O 1
ATOM 1437 N N . GLN A 1 189 ? 2.816 -18.665 5.279 1.00 97.88 189 GLN A N 1
ATOM 1438 C CA . GLN A 1 189 ? 3.842 -17.694 5.668 1.00 97.88 189 GLN A CA 1
ATOM 1439 C C . GLN A 1 189 ? 3.303 -16.677 6.681 1.00 97.88 189 GLN A C 1
ATOM 1441 O O . GLN A 1 189 ? 4.056 -16.221 7.542 1.00 97.88 189 GLN A O 1
ATOM 1446 N N . MET A 1 190 ? 2.004 -16.363 6.615 1.00 97.00 19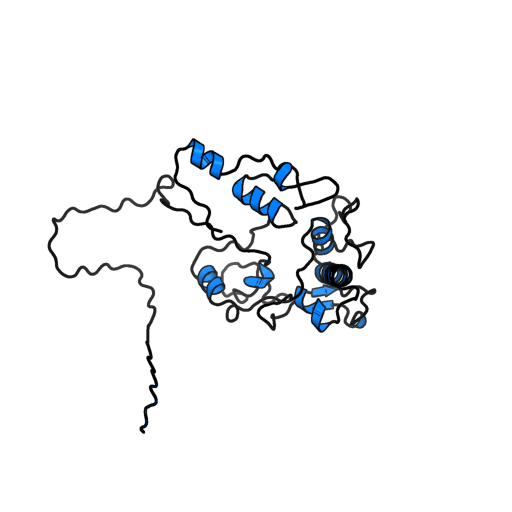0 MET A N 1
ATOM 1447 C CA . MET A 1 190 ? 1.318 -15.417 7.506 1.00 97.00 190 MET A CA 1
ATOM 1448 C C . MET A 1 190 ? 0.214 -16.089 8.337 1.00 97.00 190 MET A C 1
ATOM 1450 O O . MET A 1 190 ? -0.940 -15.652 8.289 1.00 97.00 190 MET A O 1
ATOM 1454 N N . PRO A 1 191 ? 0.520 -17.125 9.143 1.00 97.44 191 PRO A N 1
ATOM 1455 C CA . PRO A 1 191 ? -0.504 -17.974 9.748 1.00 97.44 191 PRO A CA 1
ATOM 1456 C C . PRO A 1 191 ? -1.384 -17.226 10.753 1.00 97.44 191 PRO A C 1
ATOM 1458 O O . PRO A 1 191 ? -2.580 -17.493 10.833 1.00 97.44 191 PRO A O 1
ATOM 1461 N N . VAL A 1 192 ? -0.826 -16.267 11.501 1.00 97.12 192 VAL A N 1
ATOM 1462 C CA . VAL A 1 192 ? -1.581 -15.490 12.498 1.00 97.12 192 VAL A CA 1
ATOM 1463 C C . VAL A 1 192 ? -2.583 -14.559 11.815 1.00 97.12 192 VAL A C 1
ATOM 1465 O O . VAL A 1 192 ? -3.777 -14.646 12.088 1.00 97.12 192 VAL A O 1
ATOM 1468 N N . ILE A 1 193 ? -2.110 -13.710 10.898 1.00 96.25 193 ILE A N 1
ATOM 1469 C CA . ILE A 1 193 ? -2.957 -12.746 10.179 1.00 96.25 193 ILE A CA 1
ATOM 1470 C C . ILE A 1 193 ? -4.000 -13.484 9.332 1.00 96.25 193 ILE A C 1
ATOM 1472 O O . ILE A 1 193 ? -5.176 -13.135 9.373 1.00 96.25 193 ILE A O 1
ATOM 1476 N N . SER A 1 194 ? -3.606 -14.560 8.648 1.00 97.38 194 SER A N 1
ATOM 1477 C CA . SER A 1 194 ? -4.523 -15.350 7.818 1.00 97.38 194 SER A CA 1
ATOM 1478 C C . SER A 1 194 ? -5.597 -16.049 8.647 1.00 97.38 194 SER A C 1
ATOM 1480 O O . SER A 1 194 ? -6.761 -16.063 8.258 1.00 97.38 194 SER A O 1
ATOM 1482 N N . SER A 1 195 ? -5.247 -16.587 9.821 1.00 97.62 195 SER A N 1
ATOM 1483 C CA . SER A 1 195 ? -6.236 -17.204 10.716 1.00 97.62 195 SER A CA 1
ATOM 1484 C C . SER A 1 195 ? -7.244 -16.184 11.243 1.00 97.62 195 SER A C 1
ATOM 1486 O O . SER A 1 195 ? -8.434 -16.486 11.313 1.00 97.62 195 SER A O 1
ATOM 1488 N N . LEU A 1 196 ? -6.791 -14.972 11.581 1.00 97.06 196 LEU A N 1
ATOM 1489 C CA . LEU A 1 196 ? -7.688 -13.883 11.973 1.00 97.06 196 LEU A CA 1
ATOM 1490 C C . LEU A 1 196 ? -8.598 -13.478 10.807 1.00 97.06 196 LEU A C 1
ATOM 1492 O O . LEU A 1 196 ? -9.807 -13.383 10.994 1.00 97.06 196 LEU A O 1
ATOM 1496 N N . ALA A 1 197 ? -8.049 -13.329 9.602 1.00 96.38 197 ALA A N 1
ATOM 1497 C CA . ALA A 1 197 ? -8.823 -12.937 8.428 1.00 96.38 197 ALA A CA 1
ATOM 1498 C C . ALA A 1 197 ? -9.879 -13.984 8.020 1.00 96.38 197 ALA A C 1
ATOM 1500 O O . ALA A 1 197 ? -10.976 -13.617 7.604 1.00 96.38 197 ALA A O 1
ATOM 1501 N N . LYS A 1 198 ? -9.586 -15.285 8.185 1.00 96.12 198 LYS A N 1
ATOM 1502 C CA . LYS A 1 198 ? -10.556 -16.376 7.954 1.00 96.12 198 LYS A CA 1
ATOM 1503 C C . LYS A 1 198 ? -11.577 -16.534 9.084 1.00 96.12 198 LYS A C 1
ATOM 1505 O O . LYS A 1 198 ? -12.680 -17.021 8.855 1.00 96.12 19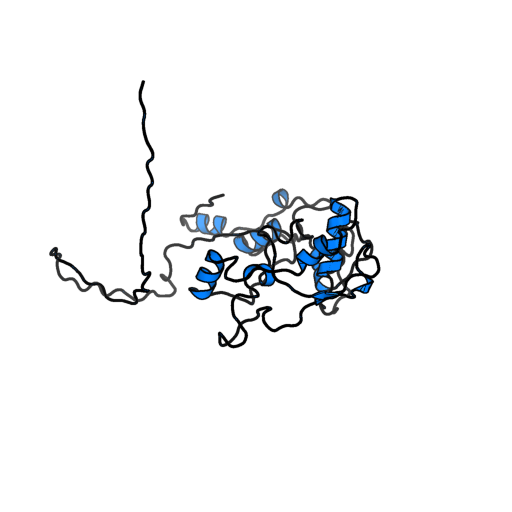8 LYS A O 1
ATOM 1510 N N . GLY A 1 199 ? -11.204 -16.177 10.313 1.00 96.56 199 GLY A N 1
ATOM 1511 C CA . GLY A 1 199 ? -12.051 -16.337 11.497 1.00 96.56 199 GLY A CA 1
ATOM 1512 C C . GLY A 1 199 ? -12.996 -15.165 11.770 1.00 96.56 199 GLY A C 1
ATOM 1513 O O . GLY A 1 199 ? -13.955 -15.330 12.525 1.00 96.56 199 GLY A O 1
ATOM 1514 N N . PHE A 1 200 ? -12.732 -13.995 11.186 1.00 95.44 200 PHE A N 1
ATOM 1515 C CA . PHE A 1 200 ? -13.448 -12.748 11.451 1.00 95.44 200 PHE A CA 1
ATOM 1516 C C . PHE A 1 200 ? -13.810 -12.010 10.158 1.00 95.44 200 PHE A C 1
ATOM 1518 O O . PHE A 1 200 ? -13.435 -12.407 9.058 1.00 95.44 200 PHE A O 1
ATOM 1525 N N . ALA A 1 201 ? -14.566 -10.919 10.294 1.00 93.25 201 ALA A N 1
ATOM 1526 C CA . ALA A 1 201 ? -14.867 -10.046 9.169 1.00 93.25 201 ALA A CA 1
ATOM 1527 C C . ALA A 1 201 ? -13.581 -9.391 8.640 1.00 93.25 201 ALA A C 1
ATOM 1529 O O . ALA A 1 201 ? -12.832 -8.781 9.402 1.00 93.25 201 ALA A O 1
ATOM 1530 N N . THR A 1 202 ? -13.375 -9.496 7.329 1.00 93.12 202 THR A N 1
ATOM 1531 C CA . THR A 1 202 ? -12.265 -8.877 6.599 1.00 93.12 202 THR A CA 1
ATOM 1532 C C . THR A 1 202 ? -12.839 -8.049 5.457 1.00 93.12 202 THR A C 1
ATOM 1534 O O . THR A 1 202 ? -13.759 -8.497 4.777 1.00 93.12 202 THR A O 1
ATOM 1537 N N . PHE A 1 203 ? -12.302 -6.849 5.251 1.00 94.94 203 PHE A N 1
ATOM 1538 C CA . PHE A 1 203 ? -12.656 -5.987 4.127 1.00 94.94 203 PHE A CA 1
ATOM 1539 C C . PHE A 1 203 ? -11.557 -6.085 3.065 1.00 94.94 203 PHE A C 1
ATOM 1541 O O . PHE A 1 203 ? -10.408 -5.757 3.350 1.00 94.94 203 PHE A O 1
ATOM 1548 N N . ASP A 1 204 ? -11.902 -6.525 1.857 1.00 94.81 204 ASP A N 1
ATOM 1549 C CA . ASP A 1 204 ? -11.000 -6.575 0.692 1.00 94.81 204 ASP A CA 1
ATOM 1550 C C . ASP A 1 204 ? -11.120 -5.332 -0.214 1.00 94.81 204 ASP A C 1
ATOM 1552 O O . ASP A 1 204 ? -10.379 -5.180 -1.174 1.00 94.81 204 ASP A O 1
ATOM 1556 N N . HIS A 1 205 ? -12.010 -4.401 0.144 1.00 95.81 205 HIS A N 1
ATOM 1557 C CA . HIS A 1 205 ? -12.188 -3.088 -0.482 1.00 95.81 205 HIS A CA 1
ATOM 1558 C C . HIS A 1 205 ? -12.010 -1.962 0.550 1.00 95.81 205 HIS A C 1
ATOM 1560 O O . HIS A 1 205 ? -12.847 -1.066 0.678 1.00 95.81 205 HIS A O 1
ATOM 1566 N N . TRP A 1 206 ? -10.934 -2.041 1.336 1.00 94.50 206 TRP A N 1
ATOM 1567 C CA . TRP A 1 206 ? -10.535 -1.007 2.291 1.00 94.50 206 TRP A CA 1
ATOM 1568 C C . TRP A 1 206 ? -9.306 -0.269 1.762 1.00 94.50 206 TRP A C 1
ATOM 1570 O O . TRP A 1 206 ? -8.234 -0.856 1.625 1.00 94.50 206 TRP A O 1
ATOM 1580 N N . PHE A 1 207 ? -9.454 1.023 1.480 1.00 94.69 207 PHE A N 1
ATOM 1581 C CA . PHE A 1 207 ? -8.403 1.852 0.894 1.00 94.69 207 PHE A CA 1
ATOM 1582 C C . PHE A 1 207 ? -7.904 2.888 1.899 1.00 94.69 207 PHE A C 1
ATOM 1584 O O . PHE A 1 207 ? -8.618 3.261 2.828 1.00 94.69 207 PHE A O 1
ATOM 1591 N N . CYS A 1 208 ? -6.670 3.348 1.704 1.00 93.12 208 CYS A N 1
ATOM 1592 C CA . CYS A 1 208 ? -6.166 4.530 2.392 1.00 93.12 208 CYS A CA 1
ATOM 1593 C C . CYS A 1 208 ? -6.954 5.778 1.958 1.00 93.12 208 CYS A C 1
ATOM 1595 O O . CYS A 1 208 ? -7.404 5.864 0.813 1.00 93.12 208 CYS A O 1
ATOM 1597 N N . ASP A 1 209 ? -7.114 6.742 2.863 1.00 94.38 209 ASP A N 1
ATOM 1598 C CA . ASP A 1 209 ? -7.807 8.002 2.568 1.00 94.38 209 ASP A CA 1
ATOM 1599 C C . ASP A 1 209 ? -6.964 8.916 1.672 1.00 94.38 209 ASP A C 1
ATOM 1601 O O . ASP A 1 209 ? -7.491 9.635 0.818 1.00 94.38 209 ASP A O 1
ATOM 1605 N N . VAL A 1 210 ? -5.641 8.866 1.845 1.00 92.12 210 VAL A N 1
ATOM 1606 C CA . VAL A 1 210 ? -4.671 9.571 1.007 1.00 92.12 210 VAL A CA 1
ATOM 1607 C C . VAL A 1 210 ? -3.713 8.545 0.407 1.00 92.12 210 VAL A C 1
ATOM 1609 O O . VAL A 1 210 ? -3.129 7.769 1.165 1.00 92.12 210 VAL A O 1
ATOM 1612 N N . PRO A 1 211 ? -3.479 8.549 -0.919 1.00 91.94 211 PRO A N 1
ATOM 1613 C CA . PRO A 1 211 ? -2.491 7.683 -1.564 1.00 91.94 211 PRO A CA 1
ATOM 1614 C C . PRO A 1 211 ? -1.072 8.182 -1.250 1.00 91.94 211 PRO A C 1
ATOM 1616 O O . PRO A 1 211 ? -0.407 8.776 -2.095 1.00 91.94 211 PRO A O 1
ATOM 1619 N N . SER A 1 212 ? -0.663 8.043 0.010 1.00 91.25 212 SER A N 1
ATOM 1620 C CA . SER A 1 212 ? 0.587 8.563 0.555 1.00 91.25 212 SER A CA 1
ATOM 1621 C C . SER A 1 212 ? 0.956 7.871 1.879 1.00 91.25 212 SER A C 1
ATOM 1623 O O . SER A 1 212 ? 0.382 6.854 2.267 1.00 91.25 212 SER A O 1
ATOM 1625 N N . GLN A 1 213 ? 1.909 8.461 2.583 1.00 90.06 213 GLN A N 1
ATOM 1626 C CA . GLN A 1 213 ? 2.624 7.930 3.735 1.00 90.06 213 GLN A CA 1
ATOM 1627 C C . GLN A 1 213 ? 1.815 7.876 5.041 1.00 90.06 213 GLN A C 1
ATOM 1629 O O . GLN A 1 213 ? 0.683 8.365 5.160 1.00 90.06 213 GLN A O 1
ATOM 1634 N N . THR A 1 214 ? 2.479 7.346 6.068 1.00 91.50 214 THR A N 1
ATOM 1635 C CA . THR A 1 214 ? 1.967 7.079 7.413 1.00 91.50 214 THR A CA 1
ATOM 1636 C C . THR A 1 214 ? 1.214 8.237 8.080 1.00 91.50 214 THR A C 1
ATOM 1638 O O . THR A 1 214 ? 0.084 8.028 8.517 1.00 91.50 214 THR A O 1
ATOM 1641 N N . PHE A 1 215 ? 1.774 9.445 8.217 1.00 92.50 215 PHE A N 1
ATOM 1642 C CA . PHE A 1 215 ? 1.175 10.462 9.100 1.00 92.50 215 PHE A CA 1
ATOM 1643 C C . PHE A 1 215 ? -0.166 10.984 8.593 1.00 92.50 215 PHE A C 1
ATOM 1645 O O . PHE A 1 215 ? -1.116 11.094 9.371 1.00 92.50 215 PHE A O 1
ATOM 1652 N N . THR A 1 216 ? -0.271 11.231 7.288 1.00 92.25 216 THR A N 1
ATOM 1653 C CA . THR A 1 216 ? -1.528 11.683 6.679 1.00 92.25 216 THR A CA 1
ATOM 1654 C C . THR A 1 216 ? -2.643 10.660 6.878 1.00 92.25 216 THR A C 1
ATOM 1656 O O . THR A 1 216 ? -3.708 11.007 7.389 1.00 92.25 216 THR A O 1
ATOM 1659 N N . ASN A 1 217 ? -2.377 9.383 6.597 1.00 94.19 217 ASN A N 1
ATOM 1660 C CA . ASN A 1 217 ? -3.358 8.312 6.767 1.00 94.19 217 ASN A CA 1
ATOM 1661 C C . ASN A 1 217 ? -3.690 8.019 8.236 1.00 94.19 217 ASN A C 1
ATOM 1663 O O . ASN A 1 217 ? -4.853 7.785 8.559 1.00 94.19 217 ASN A O 1
ATOM 1667 N N . ARG A 1 218 ? -2.719 8.100 9.157 1.00 93.75 218 ARG A N 1
ATOM 1668 C CA . ARG A 1 218 ? -3.005 8.002 10.602 1.00 93.75 218 ARG A CA 1
ATOM 1669 C C . ARG A 1 218 ? -3.896 9.146 11.079 1.00 93.75 218 ARG A C 1
ATOM 1671 O O . ARG A 1 218 ? -4.792 8.921 11.890 1.00 93.75 218 ARG A O 1
ATOM 1678 N N . SER A 1 219 ? -3.697 10.352 10.554 1.00 95.00 219 SER A N 1
ATOM 1679 C CA . SER A 1 219 ? -4.581 11.475 10.858 1.00 95.00 219 SER A CA 1
ATOM 1680 C C . SER A 1 219 ? -5.971 11.277 10.279 1.00 95.00 219 SER A C 1
ATOM 1682 O O . SER A 1 219 ? -6.933 11.488 10.998 1.00 95.00 219 SER A O 1
ATOM 1684 N N . PHE A 1 220 ? -6.129 10.790 9.048 1.00 95.38 220 PHE A N 1
ATOM 1685 C CA . PHE A 1 220 ? -7.465 10.453 8.548 1.00 95.38 220 PHE A CA 1
ATOM 1686 C C . PHE A 1 220 ? -8.155 9.378 9.391 1.00 95.38 220 PHE A C 1
ATOM 1688 O O . PHE A 1 220 ? -9.313 9.556 9.767 1.00 95.38 220 PHE A O 1
ATOM 1695 N N . PHE A 1 221 ? -7.435 8.332 9.795 1.00 94.62 221 PHE A N 1
ATOM 1696 C CA . PHE A 1 221 ? -7.993 7.287 10.650 1.00 94.62 221 PHE A CA 1
ATOM 1697 C C . PHE A 1 221 ? -8.502 7.835 11.995 1.00 94.62 221 PHE A C 1
ATOM 1699 O O . PHE A 1 221 ? -9.550 7.416 12.487 1.00 94.62 221 PHE A O 1
ATOM 1706 N N . HIS A 1 222 ? -7.775 8.783 12.595 1.00 94.81 222 HIS A N 1
ATOM 1707 C CA . HIS A 1 222 ? -8.117 9.328 13.909 1.00 94.81 222 HIS A CA 1
ATOM 1708 C C . HIS A 1 222 ? -8.929 10.625 13.875 1.00 94.81 222 HIS A C 1
ATOM 1710 O O . HIS A 1 222 ? -9.568 10.932 14.869 1.00 94.81 222 HIS A O 1
ATOM 1716 N N . ALA A 1 223 ? -8.935 11.382 12.785 1.00 96.00 223 ALA A N 1
ATOM 1717 C CA . ALA A 1 223 ? -9.486 12.740 12.712 1.00 96.00 223 ALA A CA 1
ATOM 1718 C C . ALA A 1 223 ? -10.354 12.983 11.464 1.00 96.00 223 ALA A C 1
ATOM 1720 O O . ALA A 1 223 ? -10.878 14.081 11.280 1.00 96.00 223 ALA A O 1
ATOM 1721 N N . ALA A 1 224 ? -10.498 11.986 10.580 1.00 95.56 224 ALA A N 1
ATOM 1722 C CA . ALA A 1 224 ? -11.179 12.093 9.283 1.00 95.56 224 ALA A CA 1
ATOM 1723 C C . ALA A 1 224 ? -10.659 13.244 8.391 1.00 95.56 224 ALA A C 1
ATOM 1725 O O . ALA A 1 224 ? -11.355 13.722 7.495 1.00 95.56 224 ALA A O 1
ATOM 1726 N N . SER A 1 225 ? -9.441 13.718 8.660 1.00 94.44 225 SER A N 1
ATOM 1727 C CA . SER A 1 225 ? -8.782 14.825 7.974 1.00 94.44 225 SER A CA 1
ATOM 1728 C C . SER A 1 225 ? -7.281 14.793 8.261 1.00 94.44 225 SER A C 1
ATOM 1730 O O . SER A 1 225 ? -6.849 14.315 9.309 1.00 94.44 225 SER A O 1
ATOM 1732 N N . ALA A 1 226 ? -6.492 15.355 7.348 1.00 93.19 226 ALA A N 1
ATOM 1733 C CA . ALA A 1 226 ? -5.061 15.621 7.510 1.00 93.19 226 ALA A CA 1
ATOM 1734 C C . ALA A 1 226 ? -4.740 17.122 7.349 1.00 93.19 226 ALA A C 1
ATOM 1736 O O . ALA A 1 226 ? -3.673 17.484 6.861 1.00 93.19 226 ALA A O 1
ATOM 1737 N N . SER A 1 227 ? -5.704 18.006 7.644 1.00 92.38 227 SER A N 1
ATOM 1738 C CA . SER A 1 227 ? -5.590 19.469 7.473 1.00 92.38 227 SER A CA 1
ATOM 1739 C C . SER A 1 227 ? -5.100 19.907 6.082 1.00 92.38 227 SER A C 1
ATOM 1741 O O . SER A 1 227 ? -4.379 20.889 5.938 1.00 92.38 227 SER A O 1
ATOM 1743 N N . GLY A 1 228 ? -5.509 19.178 5.038 1.00 89.12 228 GLY A N 1
ATOM 1744 C CA . GLY A 1 228 ? -5.135 19.456 3.647 1.00 89.12 228 GLY A CA 1
ATOM 1745 C C . GLY A 1 228 ? -3.755 18.937 3.232 1.00 89.12 228 GLY A C 1
ATOM 1746 O O . GLY A 1 228 ? -3.345 19.173 2.097 1.00 89.12 228 GLY A O 1
ATOM 1747 N N . GLN A 1 229 ? -3.048 18.224 4.111 1.00 88.50 229 GLN A N 1
ATOM 1748 C CA . GLN A 1 229 ? -1.739 17.656 3.811 1.00 88.50 229 GLN A CA 1
ATOM 1749 C C . GLN A 1 229 ? -1.836 16.292 3.132 1.00 88.50 229 GLN A C 1
ATOM 1751 O O . GLN A 1 229 ? -2.741 15.502 3.403 1.00 88.50 229 GLN A O 1
ATOM 1756 N N . VAL A 1 230 ? -0.860 16.018 2.264 1.00 88.06 230 VAL A N 1
ATOM 1757 C CA . VAL A 1 230 ? -0.780 14.777 1.479 1.00 88.06 230 VAL A CA 1
ATOM 1758 C C . VAL A 1 230 ? 0.589 14.100 1.539 1.00 88.06 230 VAL A C 1
ATOM 1760 O O . VAL A 1 230 ? 0.780 13.086 0.886 1.00 88.06 230 VAL A O 1
ATOM 1763 N N . VAL A 1 231 ? 1.546 14.618 2.310 1.00 87.00 231 VAL A N 1
ATOM 1764 C CA . VAL A 1 231 ? 2.866 14.005 2.560 1.00 87.00 231 VAL A CA 1
ATOM 1765 C C . VAL A 1 231 ? 3.257 14.220 4.021 1.00 87.00 231 VAL A C 1
ATOM 1767 O O . VAL A 1 231 ? 2.724 15.126 4.660 1.00 87.00 231 VAL A O 1
ATOM 1770 N N . ASN A 1 232 ? 4.165 13.399 4.560 1.00 86.38 232 ASN A N 1
ATOM 1771 C CA . ASN A 1 232 ? 4.615 13.548 5.949 1.00 86.38 232 ASN A CA 1
ATOM 1772 C C . ASN A 1 232 ? 5.458 14.813 6.138 1.00 86.38 232 ASN A C 1
ATOM 1774 O O . ASN A 1 232 ? 5.291 15.516 7.122 1.00 86.38 232 ASN A O 1
ATOM 1778 N N . MET A 1 233 ? 6.389 15.077 5.221 1.00 78.94 233 MET A N 1
ATOM 1779 C CA . MET A 1 233 ? 7.271 16.246 5.234 1.00 78.94 233 MET A CA 1
ATOM 1780 C C . MET A 1 233 ? 7.524 16.673 3.782 1.00 78.94 233 MET A C 1
ATOM 1782 O O . MET A 1 233 ? 7.556 15.829 2.886 1.00 78.94 233 MET A O 1
ATOM 1786 N N . GLY A 1 234 ? 7.708 17.968 3.531 1.00 68.62 234 GLY A N 1
ATOM 1787 C CA . GLY A 1 234 ? 7.832 18.520 2.176 1.00 68.62 234 GLY A CA 1
ATOM 1788 C C . GLY A 1 234 ? 8.411 19.933 2.173 1.00 68.62 234 GLY A C 1
ATOM 1789 O O . GLY A 1 234 ? 8.825 20.431 3.218 1.00 68.62 234 GLY A O 1
ATOM 1790 N N . ASP A 1 235 ? 8.461 20.581 1.004 1.00 63.34 235 ASP A N 1
ATOM 1791 C CA . ASP A 1 235 ? 8.998 21.943 0.854 1.00 63.34 235 ASP A CA 1
ATOM 1792 C C . ASP A 1 235 ? 8.140 22.962 1.628 1.00 63.34 235 ASP A C 1
ATOM 1794 O O . ASP A 1 235 ? 7.152 23.496 1.124 1.00 63.34 235 ASP A O 1
ATOM 1798 N N . GLY A 1 236 ? 8.495 23.167 2.898 1.00 62.53 236 GLY A N 1
ATOM 1799 C CA . GLY A 1 236 ? 7.816 24.064 3.829 1.00 62.53 236 GLY A CA 1
ATOM 1800 C C . GLY A 1 236 ? 6.669 23.453 4.641 1.00 62.53 236 GLY A C 1
ATOM 1801 O O . GLY A 1 236 ? 6.095 24.186 5.437 1.00 62.53 236 GLY A O 1
ATOM 1802 N N . SER A 1 237 ? 6.344 22.163 4.479 1.00 67.12 237 SER A N 1
ATOM 1803 C CA . SER A 1 237 ? 5.308 21.487 5.280 1.00 67.12 237 SER A CA 1
ATOM 1804 C C . SER A 1 237 ? 5.925 20.665 6.413 1.00 67.12 237 SER A C 1
ATOM 1806 O O . SER A 1 237 ? 6.689 19.728 6.147 1.00 67.12 237 SER A O 1
ATOM 1808 N N . ASP A 1 238 ? 5.548 20.978 7.651 1.00 78.25 238 ASP A N 1
ATOM 1809 C CA . ASP A 1 238 ? 5.814 20.157 8.835 1.00 78.25 238 ASP A CA 1
ATOM 1810 C C . ASP A 1 238 ? 4.486 19.562 9.297 1.00 78.25 238 ASP A C 1
ATOM 1812 O O . ASP A 1 238 ? 3.680 20.242 9.932 1.00 78.25 238 ASP A O 1
ATOM 1816 N N . PHE A 1 239 ? 4.233 18.289 8.978 1.00 85.44 239 PHE A N 1
ATOM 1817 C CA . PHE A 1 239 ? 2.952 17.667 9.307 1.00 85.44 239 PHE A CA 1
ATOM 1818 C C . PHE A 1 239 ? 2.602 17.785 10.787 1.00 85.44 239 PHE A C 1
ATOM 1820 O O . PHE A 1 239 ? 1.451 18.049 11.125 1.00 85.44 239 PHE A O 1
ATOM 1827 N N . VAL A 1 240 ? 3.583 17.621 11.673 1.00 84.31 240 VAL A N 1
ATOM 1828 C CA . VAL A 1 240 ? 3.338 17.653 13.118 1.00 84.31 240 VAL A CA 1
ATOM 1829 C C . VAL A 1 240 ? 2.981 19.066 13.580 1.00 84.31 240 VAL A C 1
ATOM 1831 O O . VAL A 1 240 ? 2.107 19.219 14.429 1.00 84.31 240 VAL A O 1
ATOM 1834 N N . GLY A 1 241 ? 3.639 20.088 13.030 1.00 84.81 241 GLY A N 1
ATOM 1835 C CA . GLY A 1 241 ? 3.385 21.489 13.376 1.00 84.81 241 GLY A CA 1
ATOM 1836 C C . GLY A 1 241 ? 2.124 22.078 12.735 1.00 84.81 241 GLY A C 1
ATOM 1837 O O . GLY A 1 241 ? 1.450 22.904 13.350 1.00 84.81 241 GLY A O 1
ATOM 1838 N N . ASP A 1 242 ? 1.798 21.645 11.519 1.00 87.12 242 ASP A N 1
ATOM 1839 C CA . ASP A 1 242 ? 0.767 22.262 10.679 1.00 87.12 242 ASP A CA 1
ATOM 1840 C C . ASP A 1 242 ? -0.570 21.493 10.693 1.00 87.12 242 ASP A C 1
ATOM 1842 O O . ASP A 1 242 ? -1.606 22.026 10.274 1.00 87.12 242 ASP A O 1
ATOM 1846 N N . ASN A 1 243 ? -0.592 20.239 11.161 1.00 90.56 243 ASN A N 1
ATOM 1847 C CA . ASN A 1 243 ? -1.831 19.478 11.289 1.00 90.56 243 ASN A CA 1
ATOM 1848 C C . ASN A 1 243 ? -2.634 19.936 12.513 1.00 90.56 243 ASN A C 1
ATOM 1850 O O . ASN A 1 243 ? -2.186 19.891 13.654 1.00 90.56 243 ASN A O 1
ATOM 1854 N N . THR A 1 244 ? -3.862 20.362 12.251 1.00 93.06 244 THR A N 1
ATOM 1855 C CA . THR A 1 244 ? -4.774 20.991 13.218 1.00 93.06 244 THR A CA 1
ATOM 1856 C C . THR A 1 244 ? -6.112 20.259 13.301 1.00 93.06 244 THR A C 1
ATOM 1858 O O . THR A 1 244 ? -7.078 20.789 13.852 1.00 93.06 244 THR A O 1
ATOM 1861 N N . ALA A 1 245 ? -6.198 19.062 12.716 1.00 94.88 245 ALA A N 1
ATOM 1862 C CA . ALA A 1 245 ? -7.417 18.276 12.693 1.00 94.88 245 ALA A CA 1
ATOM 1863 C C . ALA A 1 245 ? -7.821 17.843 14.114 1.00 94.88 245 ALA A C 1
ATOM 1865 O O . ALA A 1 245 ? -7.014 17.286 14.855 1.00 94.88 245 ALA A O 1
ATOM 1866 N N . GLU A 1 246 ? -9.084 18.082 14.475 1.00 96.50 246 GLU A N 1
ATOM 1867 C CA . GLU A 1 246 ? -9.676 17.558 15.710 1.00 96.50 246 GLU A CA 1
ATOM 1868 C C . GLU A 1 246 ? -9.698 16.028 15.652 1.00 96.50 246 GLU A C 1
ATOM 1870 O O . GLU A 1 246 ? -10.249 15.440 14.717 1.00 96.50 246 GLU A O 1
ATOM 1875 N N . THR A 1 247 ? -9.129 15.381 16.661 1.00 95.75 247 THR A N 1
ATOM 1876 C CA . THR A 1 247 ? -9.026 13.926 16.709 1.00 95.75 247 THR A CA 1
ATOM 1877 C C . THR A 1 247 ? -10.214 13.290 17.429 1.00 95.75 247 THR A C 1
ATOM 1879 O O . THR A 1 247 ? -10.935 13.902 18.218 1.00 95.75 247 THR A O 1
ATOM 1882 N N . LEU A 1 248 ? -10.392 11.991 17.209 1.00 95.94 248 LEU A N 1
ATOM 1883 C CA . LEU A 1 248 ? -11.300 11.145 17.968 1.00 95.94 248 LEU A CA 1
ATOM 1884 C C . LEU A 1 248 ? -10.977 11.199 19.465 1.00 95.94 248 LEU A C 1
ATOM 1886 O O . LEU A 1 248 ? -11.895 11.141 20.272 1.00 95.94 248 LEU A O 1
ATOM 1890 N N . PHE A 1 249 ? -9.703 11.339 19.836 1.00 96.12 249 PHE A N 1
ATOM 1891 C CA . PHE A 1 249 ? -9.278 11.414 21.233 1.00 96.12 249 PHE A CA 1
ATOM 1892 C C . PHE A 1 249 ? -9.770 12.697 21.906 1.00 96.12 249 PHE A C 1
ATOM 1894 O O . PHE A 1 249 ? -10.326 12.616 22.997 1.00 96.12 249 PHE A O 1
ATOM 1901 N N . ASP A 1 250 ? -9.708 13.838 21.210 1.00 96.94 250 ASP A N 1
ATOM 1902 C CA . ASP A 1 250 ? -10.283 15.100 21.701 1.00 96.94 250 ASP A CA 1
ATOM 1903 C C . ASP A 1 250 ? -11.789 14.955 21.971 1.00 96.94 250 ASP A C 1
ATOM 1905 O O . ASP A 1 250 ? -12.319 15.444 22.973 1.00 96.94 250 ASP A O 1
ATOM 1909 N N . ARG A 1 251 ? -12.495 14.221 21.101 1.00 97.06 251 ARG A N 1
ATOM 1910 C CA . ARG A 1 251 ? -13.930 13.944 21.267 1.00 97.06 251 ARG A CA 1
ATOM 1911 C C . ARG A 1 251 ? -14.230 12.959 22.390 1.00 97.06 251 ARG A C 1
ATOM 1913 O O . ARG A 1 251 ? -15.247 13.120 23.066 1.00 97.06 251 ARG A O 1
ATOM 1920 N N . LEU A 1 252 ? -13.382 11.953 22.590 1.00 96.81 252 LEU A N 1
ATOM 1921 C CA . LEU A 1 252 ? -13.492 11.024 23.716 1.00 96.81 252 LEU A CA 1
ATOM 1922 C C . LEU A 1 252 ? -13.272 11.764 25.043 1.00 96.81 252 LEU A C 1
ATOM 1924 O O . LEU A 1 252 ? -14.081 11.600 25.956 1.00 96.81 252 LEU A O 1
ATOM 1928 N N . ASP A 1 253 ? -12.278 12.654 25.109 1.00 97.81 253 ASP A N 1
ATOM 1929 C CA . ASP A 1 253 ? -12.037 13.527 26.265 1.00 97.81 253 ASP A CA 1
ATOM 1930 C C . ASP A 1 253 ? -13.235 14.443 26.545 1.00 97.81 253 ASP A C 1
ATOM 1932 O O . ASP A 1 253 ? -13.724 14.502 27.676 1.00 97.81 253 ASP A O 1
ATOM 1936 N N . ALA A 1 254 ? -13.769 15.112 25.518 1.00 98.12 254 ALA A N 1
ATOM 1937 C CA . ALA A 1 254 ? -14.940 15.981 25.657 1.00 98.12 254 ALA A CA 1
ATOM 1938 C C . ALA A 1 254 ? -16.197 15.228 26.137 1.00 98.12 254 ALA A C 1
ATOM 1940 O O . ALA A 1 254 ? -17.052 15.811 26.809 1.00 98.12 254 ALA A O 1
ATOM 1941 N N . ALA A 1 255 ? -16.307 13.937 25.812 1.00 97.00 255 ALA A N 1
ATOM 1942 C CA . ALA A 1 255 ? -17.380 13.056 26.267 1.00 97.00 255 ALA A CA 1
ATOM 1943 C C . ALA A 1 255 ? -17.112 12.409 27.642 1.00 97.00 255 ALA A C 1
ATOM 1945 O O . ALA A 1 255 ? -18.005 11.752 28.179 1.00 97.00 255 ALA A O 1
ATOM 1946 N N . GLY A 1 256 ? -15.917 12.583 28.219 1.00 97.38 256 GLY A N 1
ATOM 1947 C CA . GLY A 1 256 ? -15.516 11.945 29.475 1.00 97.38 256 GLY A CA 1
ATOM 1948 C C . GLY A 1 256 ? -15.355 10.425 29.368 1.00 97.38 256 GLY A C 1
ATOM 1949 O O . GLY A 1 256 ? -15.651 9.718 30.332 1.00 97.38 256 GLY A O 1
ATOM 1950 N N . LEU A 1 257 ? -14.946 9.922 28.198 1.00 96.00 257 LEU A N 1
ATOM 1951 C CA . LEU A 1 257 ? -14.741 8.498 27.929 1.00 96.00 257 LEU A CA 1
ATOM 1952 C C . LEU A 1 257 ? -13.265 8.110 28.066 1.00 96.00 257 LEU A C 1
ATOM 1954 O O . LEU A 1 257 ? -12.376 8.824 27.608 1.00 96.00 257 LEU A O 1
ATOM 1958 N N . ASP A 1 258 ? -13.010 6.938 28.651 1.00 97.00 258 ASP A N 1
ATOM 1959 C CA . ASP A 1 258 ? -11.654 6.424 28.835 1.00 97.00 258 ASP A CA 1
ATOM 1960 C C . ASP A 1 258 ? -11.017 6.015 27.500 1.00 97.00 258 ASP A C 1
ATOM 1962 O O . ASP A 1 258 ? -11.569 5.213 26.742 1.00 97.00 258 ASP A O 1
ATOM 1966 N N . TRP A 1 259 ? -9.796 6.487 27.252 1.00 97.31 259 TRP A N 1
ATOM 1967 C CA . TRP A 1 259 ? -8.968 6.035 26.138 1.00 97.31 259 TRP A CA 1
ATOM 1968 C C . TRP A 1 259 ? -7.493 6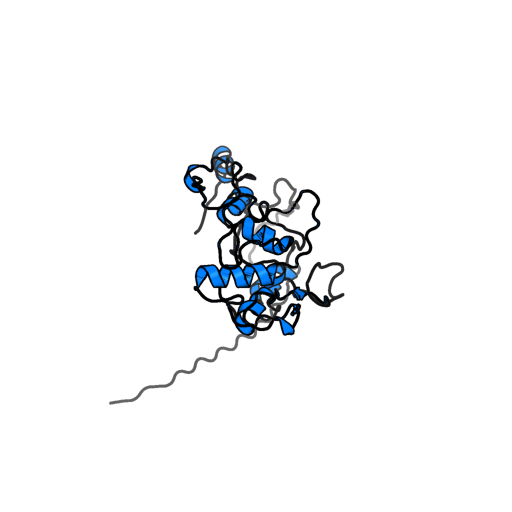.015 26.523 1.00 97.31 259 TRP A C 1
ATOM 1970 O O . TRP A 1 259 ? -7.054 6.678 27.465 1.00 97.31 259 TRP A O 1
ATOM 1980 N N . ARG A 1 260 ? -6.718 5.197 25.809 1.00 96.88 260 ARG A N 1
ATOM 1981 C CA . ARG A 1 260 ? -5.266 5.097 25.970 1.00 96.88 260 ARG A CA 1
ATOM 1982 C C . ARG A 1 260 ? -4.620 4.776 24.633 1.00 96.88 260 ARG A C 1
ATOM 1984 O O . ARG A 1 260 ? -5.136 3.952 23.882 1.00 96.88 260 ARG A O 1
ATOM 1991 N N . VAL A 1 261 ? -3.469 5.390 24.386 1.00 94.50 261 VAL A N 1
ATOM 1992 C CA . VAL A 1 261 ? -2.573 5.037 23.283 1.00 94.50 261 VAL A CA 1
ATOM 1993 C C . VAL A 1 261 ? -1.397 4.255 23.858 1.00 94.50 261 VAL A C 1
ATOM 1995 O O . VAL A 1 261 ? -0.779 4.674 24.838 1.00 94.50 261 VAL A O 1
ATOM 1998 N N . TYR A 1 262 ? -1.119 3.104 23.254 1.00 94.38 262 TYR A N 1
ATOM 1999 C CA . TYR A 1 262 ? 0.006 2.242 23.590 1.00 94.38 262 TYR A CA 1
ATOM 2000 C C . TYR A 1 262 ? 0.923 2.192 22.368 1.00 94.38 262 TYR A C 1
ATOM 2002 O O . TYR A 1 262 ? 0.514 1.666 21.333 1.00 94.38 262 TYR A O 1
ATOM 2010 N N . CYS A 1 263 ? 2.117 2.769 22.495 1.00 85.19 263 CYS A N 1
ATOM 2011 C CA . CYS A 1 263 ? 3.153 2.779 21.464 1.00 85.19 263 CYS A CA 1
ATOM 2012 C C . CYS A 1 263 ? 4.324 1.892 21.882 1.00 85.19 263 CYS A C 1
ATOM 2014 O O . CYS A 1 263 ? 4.667 1.916 23.089 1.00 85.19 263 CYS A O 1
#

Secondary structure (DSSP, 8-state):
---------------------S-----S----------PPPPGGGS-S--------S--HHHHTTTSS-TTSSS----STT---EEEPPTT-SS-GGG-EEEPEE-SSTTSSSSPPP-SHHHHHHHHH---SSTTS---STTTTPPPTTPPP----HHHHHHHHHHHHHSSPPPHHHHGGGGEE--TTTSHHHHHHHHHS---SS---SSSS-HHHHHHHHHHS--TT--SSEETTEEHHHH--PPPHHHHHHHTT-------

pLDDT: mean 84.41, std 22.35, range [23.83, 98.75]

Sequence (263 aa):
MQGSGLVRQQSSVDGQMRAAVGRRTLVGGGFPSGEVMAVAPTRENALDHVVVMMFENRSFDNLLGRLYEPGEVDAFDGVAGKDLANPIPGWADDGPERGSVHYDVATSMNTPSLDPGEEYPHVNTQLFNVLDKPGQSAFGPPYNAPPAGTRPTMDGFVADYISTWWASTGRQPFFQEYRQIMAGYTPEQMPVISSLAKGFATFDHWFCDVPSQTFTNRSFFHAASASGQVVNMGDGSDFVGDNTAETLFDRLDAAGLDWRVYC